Protein AF-A0A7X6UUA8-F1 (afdb_monomer)

pLDDT: mean 82.3, std 18.95, range [28.25, 98.44]

Secondary structure (DSSP, 8-state):
-HHHHHHH---------------PPPPPTT--HHHHHHHHHHTS-SSPEEEEEEEEE-SSTTSPEEEEEEEEEEETTSSS-EEEEEEE-TTS-EEEEEEEE--TTSPPEEEEEE-SSTTSPPEEEPPP-TTSBSTTSS-BHHHHTTGGGG----EEEEEEEETTEEEEEEEEEPPTTTGGG-S-SEEEEEEE-

Nearest PDB structures (foldseek):
  4z48-assembly2_B  TM=6.817E-01  e=1.751E-04  Desulfovibrio piger ATCC 29098
  3bk5-assembly1_A  TM=7.095E-01  e=1.884E-03  Vibrio parahaemolyticus RIMD 2210633

Mean predicted aligned error: 9.17 Å

Sequence (193 aa):
MMLNFLRKLLLVLVAGLSASNMLADPAPENTSAASILARVRANIPQDTLLLQGQLRHGERIGRLQPACLMEARLAWGQTPPTACYTLSDIFGTPLERLSITRPTEQAALFQYAKRAAPQQPLQAAPTPNLDQPLAQTGLTWNDLSLAFLWETNGSVIGYDNVRGRNCIIIELPVPAAARPTTAYAWRRIWIDE

Solvent-accessible surface area (backbone atoms only — not comparable to full-atom values): 11344 Å² total; per-residue (Å²): 118,76,69,59,56,63,65,52,60,56,83,56,81,70,88,79,86,87,88,77,93,68,93,50,72,78,74,66,97,79,69,46,32,39,58,53,36,49,52,56,56,71,64,50,59,59,60,71,43,79,47,75,53,69,46,57,24,61,95,43,96,91,57,60,42,86,48,28,31,36,39,34,44,37,29,60,50,40,91,57,25,32,36,39,38,39,37,17,40,86,86,67,52,67,42,36,35,45,35,40,40,42,46,97,90,52,76,70,45,77,48,29,27,38,40,88,47,95,93,48,68,67,38,83,44,82,72,70,72,46,66,46,63,44,73,81,22,95,48,22,54,43,60,78,64,48,46,75,62,75,56,62,80,37,41,64,78,41,56,46,73,62,93,90,36,59,18,44,30,33,40,33,65,50,56,78,89,50,44,92,69,41,100,56,66,63,48,50,42,47,44,55,118

Foldseek 3Di:
DVVVLVVQFPWDWDDDDDDDDDDFDDDDPPDAPQNLLVVNLVPDDQDWDWDWDFDWADDDPVPTDTQWIKIKTWNSNDAFTKMKMFTGHPVRHTAKMWIWTDHPPDDIDIWIWGDPDRPDHTDTDPDDLQQDDDSNHNDGVCRVVVVVSVDRPKGFPGWDQDPNFIWTKIKDADPPVCVVPHPDGITIGTGGD

Radius of gyration: 17.99 Å; Cα contacts (8 Å, |Δi|>4): 340; chains: 1; bounding box: 47×38×44 Å

Structure (mmCIF, N/CA/C/O backbone):
data_AF-A0A7X6UUA8-F1
#
_entry.id   AF-A0A7X6UUA8-F1
#
loop_
_atom_site.group_PDB
_atom_site.id
_atom_site.type_symbol
_atom_site.label_atom_id
_atom_site.label_alt_id
_atom_site.label_comp_id
_atom_site.label_asym_id
_atom_site.label_entity_id
_atom_site.label_seq_id
_atom_site.pdbx_PDB_ins_code
_atom_site.Cartn_x
_atom_site.Cartn_y
_atom_site.Cartn_z
_atom_site.occupancy
_atom_site.B_iso_or_equiv
_atom_site.auth_seq_id
_atom_site.auth_comp_id
_atom_site.auth_asym_id
_atom_site.auth_atom_id
_atom_site.pdbx_PDB_model_num
ATOM 1 N N . MET A 1 1 ? -9.653 -12.304 -14.850 1.00 40.16 1 MET A N 1
ATOM 2 C CA . MET A 1 1 ? -8.706 -11.186 -15.075 1.00 40.16 1 MET A CA 1
ATOM 3 C C . MET A 1 1 ? -7.955 -10.772 -13.798 1.00 40.16 1 MET A C 1
ATOM 5 O O . MET A 1 1 ? -6.740 -10.657 -13.861 1.00 40.16 1 MET A O 1
ATOM 9 N N . MET A 1 2 ? -8.614 -10.679 -12.628 1.00 31.88 2 MET A N 1
ATOM 10 C CA . MET A 1 2 ? -7.995 -10.389 -11.307 1.00 31.88 2 MET A CA 1
ATOM 11 C C . MET A 1 2 ? -6.787 -11.271 -10.926 1.00 31.88 2 MET A C 1
ATOM 13 O O . MET A 1 2 ? -5.826 -10.789 -10.332 1.00 31.88 2 MET A O 1
ATOM 17 N N . LEU A 1 3 ? -6.809 -12.557 -11.298 1.00 28.25 3 LEU A N 1
ATOM 18 C CA . LEU A 1 3 ? -5.766 -13.520 -10.923 1.00 28.25 3 LEU A CA 1
ATOM 19 C C . LEU A 1 3 ? -4.415 -13.271 -11.622 1.00 28.25 3 LEU A C 1
ATOM 21 O O . LEU A 1 3 ? -3.381 -13.675 -11.102 1.00 28.25 3 LEU A O 1
ATOM 25 N N . ASN A 1 4 ? -4.406 -12.595 -12.777 1.00 33.34 4 ASN A N 1
ATOM 26 C CA . ASN A 1 4 ? -3.176 -12.340 -13.536 1.00 33.34 4 ASN A CA 1
ATOM 27 C C . ASN A 1 4 ? -2.381 -11.154 -12.973 1.00 33.34 4 ASN A C 1
ATOM 29 O O . ASN A 1 4 ? -1.156 -11.184 -13.009 1.00 33.34 4 ASN A O 1
ATOM 33 N N . PHE A 1 5 ? -3.055 -10.153 -12.399 1.00 39.66 5 PHE A N 1
ATOM 34 C CA . PHE A 1 5 ? -2.395 -8.988 -11.804 1.00 39.66 5 PHE A CA 1
ATOM 35 C C . PHE A 1 5 ? -1.666 -9.354 -10.499 1.00 39.66 5 PHE A C 1
ATOM 37 O O . PHE A 1 5 ? -0.488 -9.043 -10.344 1.00 39.66 5 PHE A O 1
ATOM 44 N N . LEU A 1 6 ? -2.312 -10.126 -9.610 1.00 34.75 6 LEU A N 1
ATOM 45 C CA . LEU A 1 6 ? -1.656 -10.633 -8.394 1.00 34.75 6 LEU A CA 1
ATOM 46 C C . LEU A 1 6 ? -0.591 -11.703 -8.679 1.00 34.75 6 LEU A C 1
ATOM 48 O O . LEU A 1 6 ? 0.372 -11.804 -7.928 1.00 34.75 6 LEU A O 1
ATOM 52 N N . ARG A 1 7 ? -0.726 -12.494 -9.755 1.00 39.78 7 ARG A N 1
ATOM 53 C CA . ARG A 1 7 ? 0.322 -13.450 -10.153 1.00 39.78 7 ARG A CA 1
ATOM 54 C C . ARG A 1 7 ? 1.585 -12.748 -10.634 1.00 39.78 7 ARG A C 1
ATOM 56 O O . ARG A 1 7 ? 2.668 -13.249 -10.349 1.00 39.78 7 ARG A O 1
ATOM 63 N N . LYS A 1 8 ? 1.460 -11.609 -11.323 1.00 42.72 8 LYS A N 1
ATOM 64 C CA . LYS A 1 8 ? 2.606 -10.875 -11.873 1.00 42.72 8 LYS A CA 1
ATOM 65 C C . LYS A 1 8 ? 3.450 -10.169 -10.808 1.00 42.72 8 LYS A C 1
ATOM 67 O O . LYS A 1 8 ? 4.665 -10.103 -10.950 1.00 42.72 8 LYS A O 1
ATOM 72 N N . LEU A 1 9 ? 2.854 -9.754 -9.694 1.00 38.16 9 LEU A N 1
ATOM 73 C CA . LEU A 1 9 ? 3.563 -9.075 -8.612 1.00 38.16 9 LEU A CA 1
ATOM 74 C C . LEU A 1 9 ? 4.059 -10.071 -7.549 1.00 38.16 9 LEU A C 1
ATOM 76 O O . LEU A 1 9 ? 3.377 -10.333 -6.560 1.00 38.16 9 LEU A O 1
ATOM 80 N N . LEU A 1 10 ? 5.260 -10.627 -7.733 1.00 38.28 10 LEU A N 1
ATOM 81 C CA . LEU A 1 10 ? 5.957 -11.321 -6.648 1.00 38.28 10 LEU A CA 1
ATOM 82 C C . LEU A 1 10 ? 6.763 -10.295 -5.841 1.00 38.28 10 LEU A C 1
ATOM 84 O O . LEU A 1 10 ? 7.916 -10.012 -6.148 1.00 38.28 10 LEU A O 1
ATOM 88 N N . LEU A 1 11 ? 6.151 -9.732 -4.798 1.00 37.84 11 LEU A N 1
ATOM 89 C CA . LEU A 1 11 ? 6.845 -8.835 -3.876 1.00 37.84 11 LEU A CA 1
ATOM 90 C C . LEU A 1 11 ? 7.718 -9.665 -2.921 1.00 37.84 11 LEU A C 1
ATOM 92 O O . LEU A 1 11 ? 7.218 -10.241 -1.955 1.00 37.84 11 LEU A O 1
ATOM 96 N N . VAL A 1 12 ? 9.021 -9.740 -3.186 1.00 39.06 12 VAL A N 1
ATOM 97 C CA . VAL A 1 12 ? 10.002 -10.203 -2.196 1.00 39.06 12 VAL A CA 1
ATOM 98 C C . VAL A 1 12 ? 10.746 -8.976 -1.686 1.00 39.06 12 VAL A C 1
ATOM 100 O O . VAL A 1 12 ? 11.570 -8.408 -2.391 1.00 39.06 12 VAL A O 1
ATOM 103 N N . LEU A 1 13 ? 10.430 -8.545 -0.465 1.00 33.59 13 LEU A N 1
ATOM 104 C CA . LEU A 1 13 ? 11.152 -7.473 0.213 1.00 33.59 13 LEU A CA 1
ATOM 105 C C . LEU A 1 13 ? 12.317 -8.113 0.981 1.00 33.59 13 LEU A C 1
ATOM 107 O O . LEU A 1 13 ? 12.134 -8.610 2.091 1.00 33.59 13 LEU A O 1
ATOM 111 N N . VAL A 1 14 ? 13.503 -8.180 0.374 1.00 33.84 14 VAL A N 1
ATOM 112 C CA . VAL A 1 14 ? 14.709 -8.632 1.085 1.00 33.84 14 VAL A CA 1
ATOM 113 C C . VAL A 1 14 ? 15.431 -7.413 1.644 1.00 33.84 14 VAL A C 1
ATOM 115 O O . VAL A 1 14 ? 16.027 -6.638 0.898 1.00 33.84 14 VAL A O 1
ATOM 118 N N . ALA A 1 15 ? 15.397 -7.255 2.966 1.00 39.19 15 ALA A N 1
ATOM 119 C CA . ALA A 1 15 ? 16.336 -6.405 3.686 1.00 39.19 15 ALA A CA 1
ATOM 120 C C . ALA A 1 15 ? 17.583 -7.247 3.997 1.00 39.19 15 ALA A C 1
ATOM 122 O O . ALA A 1 15 ? 17.508 -8.186 4.788 1.00 39.19 15 ALA A O 1
ATOM 123 N N . GLY A 1 16 ? 18.717 -6.965 3.352 1.00 30.78 16 GLY A N 1
ATOM 124 C CA . GLY A 1 16 ? 19.937 -7.744 3.575 1.00 30.78 16 GLY A CA 1
ATOM 125 C C . GLY A 1 16 ? 21.208 -7.097 3.028 1.00 30.78 16 GLY A C 1
ATOM 126 O O . GLY A 1 16 ? 21.237 -6.637 1.887 1.00 30.78 16 GLY A O 1
ATOM 127 N N . LEU A 1 17 ? 22.250 -7.084 3.868 1.00 40.53 17 LEU A N 1
ATOM 128 C CA . LEU A 1 17 ? 23.637 -6.755 3.534 1.00 40.53 17 LEU A CA 1
ATOM 129 C C . LEU A 1 17 ? 24.329 -7.905 2.775 1.00 40.53 17 LEU A C 1
ATOM 131 O O . LEU A 1 17 ? 24.123 -9.076 3.083 1.00 40.53 17 LEU A O 1
ATOM 135 N N . SER A 1 18 ? 25.278 -7.491 1.932 1.00 38.59 18 SER A N 1
ATOM 136 C CA . SER A 1 18 ? 26.416 -8.228 1.360 1.00 38.59 18 SER A CA 1
ATOM 137 C C . SER A 1 18 ? 26.239 -9.014 0.059 1.00 38.59 18 SER A C 1
ATOM 139 O O . SER A 1 18 ? 25.221 -9.626 -0.242 1.00 38.59 18 SER A O 1
ATOM 141 N N . ALA A 1 19 ? 27.313 -8.889 -0.723 1.00 46.06 19 ALA A N 1
ATOM 142 C CA . ALA A 1 19 ? 27.441 -9.102 -2.150 1.00 46.06 19 ALA A CA 1
ATOM 143 C C . ALA A 1 19 ? 27.548 -10.573 -2.558 1.00 46.06 19 ALA A C 1
ATOM 145 O O . ALA A 1 19 ? 28.187 -11.388 -1.896 1.00 46.06 19 ALA A O 1
ATOM 146 N N . SER A 1 20 ? 27.011 -10.873 -3.735 1.00 39.38 20 SER A N 1
ATOM 147 C CA . SER A 1 20 ? 27.450 -11.986 -4.569 1.00 39.38 20 SER A CA 1
ATOM 148 C C . SER A 1 20 ? 27.308 -11.554 -6.024 1.00 39.38 20 SER A C 1
ATOM 150 O O . SER A 1 20 ? 26.206 -11.302 -6.501 1.00 39.38 20 SER A O 1
ATOM 152 N N . ASN A 1 21 ? 28.452 -11.410 -6.695 1.00 45.75 21 ASN A N 1
ATOM 153 C CA . ASN A 1 21 ? 28.540 -11.184 -8.131 1.00 45.75 21 ASN A CA 1
ATOM 154 C C . ASN A 1 21 ? 28.139 -12.479 -8.848 1.00 45.75 21 ASN A C 1
ATOM 156 O O . ASN A 1 21 ? 28.952 -13.394 -8.965 1.00 45.75 21 ASN A O 1
ATOM 160 N N . MET A 1 22 ? 26.909 -12.544 -9.351 1.00 41.19 22 MET A N 1
ATOM 161 C CA . MET A 1 22 ? 26.622 -13.305 -10.563 1.00 41.19 22 MET A CA 1
ATOM 162 C C . MET A 1 22 ? 26.472 -12.303 -11.700 1.00 41.19 22 MET A C 1
ATOM 164 O O . MET A 1 22 ? 25.808 -11.282 -11.547 1.00 41.19 22 MET A O 1
ATOM 168 N N . LEU A 1 23 ? 27.168 -12.578 -12.801 1.00 43.53 23 LEU A N 1
ATOM 169 C CA . LEU A 1 23 ? 27.151 -11.794 -14.030 1.00 43.53 23 LEU A CA 1
ATOM 170 C C . LEU A 1 23 ? 25.705 -11.683 -14.531 1.00 43.53 23 LEU A C 1
ATOM 172 O O . LEU A 1 23 ? 25.175 -12.624 -15.116 1.00 43.53 23 LEU A O 1
ATOM 176 N N . ALA A 1 24 ? 25.071 -10.550 -14.239 1.00 48.56 24 ALA A N 1
ATOM 177 C CA . ALA A 1 24 ? 23.804 -10.161 -14.829 1.00 48.56 24 ALA A CA 1
ATOM 178 C C . ALA A 1 24 ? 24.075 -9.634 -16.242 1.00 48.56 24 ALA A C 1
ATOM 180 O O . ALA A 1 24 ? 25.002 -8.843 -16.435 1.00 48.56 24 ALA A O 1
ATOM 181 N N . ASP A 1 25 ? 23.264 -10.060 -17.210 1.00 46.28 25 ASP A N 1
ATOM 182 C CA . ASP A 1 25 ? 23.217 -9.408 -18.517 1.00 46.28 25 ASP A CA 1
ATOM 183 C C . ASP A 1 25 ? 22.902 -7.913 -18.315 1.00 46.28 25 ASP A C 1
ATOM 185 O O . ASP A 1 25 ? 22.045 -7.570 -17.487 1.00 46.28 25 ASP A O 1
ATOM 189 N N . PRO A 1 26 ? 23.601 -6.999 -19.012 1.00 47.56 26 PRO A N 1
ATOM 190 C CA . PRO A 1 26 ? 23.338 -5.577 -18.882 1.00 47.56 26 PRO A CA 1
ATOM 191 C C . PRO A 1 26 ? 21.916 -5.270 -19.354 1.00 47.56 26 PRO A C 1
ATOM 193 O O . PRO A 1 26 ? 21.479 -5.722 -20.413 1.00 47.56 26 PRO A O 1
ATOM 196 N N . ALA A 1 27 ? 21.195 -4.475 -18.562 1.00 51.66 27 ALA A N 1
ATOM 197 C CA . ALA A 1 27 ? 19.875 -3.994 -18.944 1.00 51.66 27 ALA A CA 1
ATOM 198 C C . ALA A 1 27 ? 19.956 -3.257 -20.289 1.00 51.66 27 ALA A C 1
ATOM 200 O O . ALA A 1 27 ? 20.909 -2.500 -20.491 1.00 51.66 27 ALA A O 1
ATOM 201 N N . PRO A 1 28 ? 18.984 -3.435 -21.206 1.00 55.19 28 PRO A N 1
ATOM 202 C CA . PRO A 1 28 ? 18.990 -2.719 -22.470 1.00 55.19 28 PRO A CA 1
ATOM 203 C C . PRO A 1 28 ? 19.038 -1.215 -22.183 1.00 55.19 28 PRO A C 1
ATOM 205 O O . PRO A 1 28 ? 18.265 -0.721 -21.355 1.00 55.19 28 PRO A O 1
ATOM 208 N N . GLU A 1 29 ? 19.945 -0.518 -22.875 1.00 51.56 29 GLU A N 1
ATOM 209 C CA . GLU A 1 29 ? 20.500 0.820 -22.576 1.00 51.56 29 GLU A CA 1
ATOM 210 C C . GLU A 1 29 ? 19.486 1.975 -22.396 1.00 51.56 29 GLU A C 1
ATOM 212 O O . GLU A 1 29 ? 19.882 3.102 -22.124 1.00 51.56 29 GLU A O 1
ATOM 217 N N . ASN A 1 30 ? 18.175 1.727 -22.484 1.00 56.12 30 ASN A N 1
ATOM 218 C CA . ASN A 1 30 ? 17.112 2.728 -22.338 1.00 56.12 30 ASN A CA 1
ATOM 219 C C . ASN A 1 30 ? 16.012 2.378 -21.318 1.00 56.12 30 ASN A C 1
ATOM 221 O O . ASN A 1 30 ? 14.999 3.077 -21.242 1.00 56.12 30 ASN A O 1
ATOM 225 N N . THR A 1 31 ? 16.165 1.322 -20.514 1.00 71.88 31 THR A N 1
ATOM 226 C CA . THR A 1 31 ? 15.128 0.960 -19.533 1.00 71.88 31 THR A CA 1
ATOM 227 C C . THR A 1 31 ? 15.371 1.652 -18.192 1.00 71.88 31 THR A C 1
ATOM 229 O O . THR A 1 31 ? 16.134 1.176 -17.357 1.00 71.88 31 THR A O 1
ATOM 232 N N . SER A 1 32 ? 14.697 2.780 -17.951 1.00 88.56 32 SER A N 1
ATOM 233 C CA . SER A 1 32 ? 14.719 3.444 -16.639 1.00 88.56 32 SER A CA 1
ATOM 234 C C . SER A 1 32 ? 13.761 2.768 -15.651 1.00 88.56 32 SER A C 1
ATOM 236 O O . SER A 1 32 ? 12.702 2.270 -16.047 1.00 88.56 32 SER A O 1
ATOM 238 N N . ALA A 1 33 ? 14.062 2.815 -14.349 1.00 90.31 33 ALA A N 1
ATOM 239 C CA . ALA A 1 33 ? 13.146 2.321 -13.315 1.00 90.31 33 ALA A CA 1
ATOM 240 C C . ALA A 1 33 ? 11.765 2.995 -13.399 1.00 90.31 33 ALA A C 1
ATOM 242 O O . ALA A 1 33 ? 10.737 2.333 -13.269 1.00 90.31 33 ALA A O 1
ATOM 243 N N . ALA A 1 34 ? 11.736 4.297 -13.702 1.00 89.50 34 ALA A N 1
ATOM 244 C CA . ALA A 1 34 ? 10.504 5.048 -13.916 1.00 89.50 34 ALA A CA 1
ATOM 245 C C . ALA A 1 34 ? 9.660 4.472 -15.068 1.00 89.50 34 ALA A C 1
ATOM 247 O O . ALA A 1 34 ? 8.442 4.360 -14.929 1.00 89.50 34 ALA A O 1
ATOM 248 N N . SER A 1 35 ? 10.289 4.061 -16.178 1.00 90.12 35 SER A N 1
ATOM 249 C CA . SER A 1 35 ? 9.589 3.440 -17.312 1.00 90.12 35 SER A CA 1
ATOM 250 C C . SER A 1 35 ? 9.011 2.064 -16.961 1.00 90.12 35 SER A C 1
ATOM 252 O O . SER A 1 35 ? 7.867 1.769 -17.311 1.00 90.12 35 SER A O 1
ATOM 254 N N . ILE A 1 36 ? 9.747 1.249 -16.195 1.00 91.38 36 ILE A N 1
ATOM 255 C CA . ILE A 1 36 ? 9.271 -0.063 -15.738 1.00 91.38 36 ILE A CA 1
ATOM 256 C C . ILE A 1 36 ? 8.092 0.110 -14.779 1.00 91.38 36 ILE A C 1
ATOM 258 O O . ILE A 1 36 ? 7.053 -0.517 -14.969 1.00 91.38 36 ILE A O 1
ATOM 262 N N . LEU A 1 37 ? 8.210 0.989 -13.781 1.00 90.88 37 LEU A N 1
ATOM 263 C CA . LEU A 1 37 ? 7.124 1.262 -12.837 1.00 90.88 37 LEU A CA 1
ATOM 264 C C . LEU A 1 37 ? 5.900 1.858 -13.544 1.00 90.88 37 LEU A C 1
ATOM 266 O O . LEU A 1 37 ? 4.773 1.482 -13.228 1.00 90.88 37 LEU A O 1
ATOM 270 N N . ALA A 1 38 ? 6.090 2.715 -14.553 1.00 89.00 38 ALA A N 1
ATOM 271 C CA . ALA A 1 38 ? 4.996 3.197 -15.394 1.00 89.00 38 ALA A CA 1
ATOM 272 C C . ALA A 1 38 ? 4.299 2.051 -16.144 1.00 89.00 38 ALA A C 1
ATOM 274 O O . ALA A 1 38 ? 3.070 2.009 -16.170 1.00 89.00 38 ALA A O 1
ATOM 275 N N . ARG A 1 39 ? 5.053 1.082 -16.678 1.00 89.81 39 ARG A N 1
ATOM 276 C CA .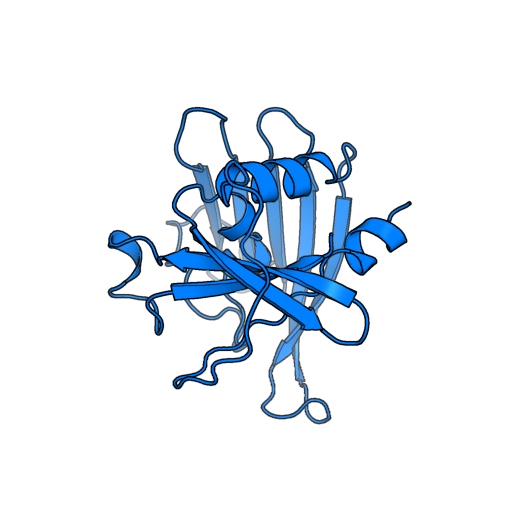 ARG A 1 39 ? 4.494 -0.124 -17.306 1.00 89.81 39 ARG A CA 1
ATOM 277 C C . ARG A 1 39 ? 3.738 -0.995 -16.303 1.00 89.81 39 ARG A C 1
ATOM 279 O O . ARG A 1 39 ? 2.659 -1.486 -16.625 1.00 89.81 39 ARG A O 1
ATOM 286 N N . VAL A 1 40 ? 4.250 -1.165 -15.083 1.00 90.06 40 VAL A N 1
ATOM 287 C CA . VAL A 1 40 ? 3.528 -1.873 -14.011 1.00 90.06 40 VAL A CA 1
ATOM 288 C C . VAL A 1 40 ? 2.211 -1.163 -13.701 1.00 90.06 40 VAL A C 1
ATOM 290 O O . VAL A 1 40 ? 1.168 -1.813 -13.659 1.00 90.06 40 VAL A O 1
ATOM 293 N N . ARG A 1 41 ? 2.231 0.171 -13.573 1.00 89.69 41 ARG A N 1
ATOM 294 C CA . ARG A 1 41 ? 1.022 0.978 -13.355 1.00 89.69 41 ARG A CA 1
ATOM 295 C C . ARG A 1 41 ? 0.022 0.862 -14.508 1.00 89.69 41 ARG A C 1
ATOM 297 O O . ARG A 1 41 ? -1.166 0.735 -14.252 1.00 89.69 41 ARG A O 1
ATOM 304 N N . ALA A 1 42 ? 0.481 0.829 -15.757 1.00 88.44 42 ALA A N 1
ATOM 305 C CA . ALA A 1 42 ? -0.387 0.654 -16.926 1.00 88.44 42 ALA A CA 1
ATOM 306 C C . ALA A 1 42 ? -1.108 -0.708 -16.955 1.00 88.44 42 ALA A C 1
ATOM 308 O O . ALA A 1 42 ? -2.150 -0.840 -17.589 1.00 88.44 42 ALA A O 1
ATOM 309 N N . ASN A 1 43 ? -0.579 -1.714 -16.252 1.00 88.81 43 ASN A N 1
ATOM 310 C CA . ASN A 1 43 ? -1.208 -3.029 -16.116 1.00 88.81 43 ASN A CA 1
ATOM 311 C C . ASN A 1 43 ? -2.183 -3.125 -14.929 1.00 88.81 43 ASN A C 1
ATOM 313 O O . ASN A 1 43 ? -2.783 -4.181 -14.714 1.00 88.81 43 ASN A O 1
ATOM 317 N N . ILE A 1 44 ? -2.341 -2.054 -14.147 1.00 86.44 44 ILE A N 1
ATOM 318 C CA . ILE A 1 44 ? -3.317 -2.001 -13.061 1.00 86.44 44 ILE A CA 1
ATOM 319 C C . ILE A 1 44 ? -4.741 -1.993 -13.647 1.00 86.44 44 ILE A C 1
ATOM 321 O O . ILE A 1 44 ? -4.994 -1.297 -14.636 1.00 86.44 44 ILE A O 1
ATOM 325 N N . PRO A 1 45 ? -5.692 -2.738 -13.046 1.00 88.81 45 PRO A N 1
ATOM 326 C CA . PRO A 1 45 ? -7.095 -2.685 -13.444 1.00 88.81 45 PRO A CA 1
ATOM 327 C C . PRO A 1 45 ? -7.663 -1.260 -13.466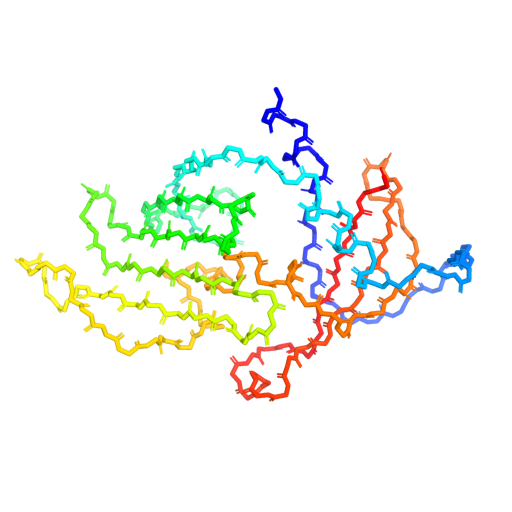 1.00 88.81 45 PRO A C 1
ATOM 329 O O . PRO A 1 45 ? -7.430 -0.471 -12.551 1.00 88.81 45 PRO A O 1
ATOM 332 N N . GLN A 1 46 ? -8.427 -0.955 -14.518 1.00 89.81 46 GLN A N 1
ATOM 333 C CA . GLN A 1 46 ? -9.066 0.354 -14.679 1.00 89.81 46 GLN A CA 1
ATOM 334 C C . GLN A 1 46 ? -10.294 0.513 -13.774 1.00 89.81 46 GLN A C 1
ATOM 336 O O . GLN A 1 46 ? -10.567 1.599 -13.258 1.00 89.81 46 GLN A O 1
ATOM 341 N N . ASP A 1 47 ? -10.996 -0.595 -13.531 1.00 93.06 47 ASP A N 1
ATOM 342 C CA . ASP A 1 47 ? -12.113 -0.651 -12.599 1.00 93.06 47 ASP A CA 1
ATOM 343 C C . ASP A 1 47 ? -11.643 -0.515 -11.149 1.00 93.06 47 ASP A C 1
ATOM 345 O O . ASP A 1 47 ? -10.530 -0.901 -10.781 1.00 93.06 47 ASP A O 1
ATOM 349 N N . THR A 1 48 ? -12.530 -0.005 -10.294 1.00 94.25 48 THR A N 1
ATOM 350 C CA . THR A 1 48 ? -12.254 0.058 -8.857 1.00 94.25 48 THR A CA 1
ATOM 351 C C . THR A 1 48 ? -12.184 -1.348 -8.270 1.00 94.25 48 THR A C 1
ATOM 353 O O . THR A 1 48 ? -13.134 -2.123 -8.362 1.00 94.25 48 THR A O 1
ATOM 356 N N . LEU A 1 49 ? -11.071 -1.660 -7.610 1.00 93.69 49 LEU A N 1
ATOM 357 C CA . LEU A 1 49 ? -10.879 -2.915 -6.895 1.00 93.69 49 LEU A CA 1
ATOM 358 C C . LEU A 1 49 ? -11.295 -2.752 -5.436 1.00 93.69 49 LEU A C 1
ATOM 360 O O . LEU A 1 49 ? -10.855 -1.823 -4.759 1.00 93.69 49 LEU A O 1
ATOM 364 N N . LEU A 1 50 ? -12.095 -3.690 -4.936 1.00 95.94 50 LEU A N 1
ATOM 365 C CA . LEU A 1 50 ? -12.348 -3.852 -3.509 1.00 95.94 50 LEU A CA 1
ATOM 366 C C . LEU A 1 50 ? -11.520 -5.033 -3.002 1.00 95.94 50 LEU A C 1
ATOM 368 O O . LEU A 1 50 ? -11.733 -6.171 -3.415 1.00 95.94 50 LEU A O 1
ATOM 372 N N . LEU A 1 51 ? -10.578 -4.760 -2.105 1.00 94.50 51 LEU A N 1
ATOM 373 C CA . LEU A 1 51 ? -9.819 -5.777 -1.389 1.00 94.50 51 LEU A CA 1
ATOM 374 C C . LEU A 1 51 ? -10.310 -5.829 0.051 1.00 94.50 51 LEU A C 1
ATOM 376 O O . LEU A 1 51 ? -10.381 -4.804 0.724 1.00 94.50 51 LEU A O 1
ATOM 380 N N . GLN A 1 52 ? -10.613 -7.027 0.531 1.00 96.06 52 GLN A N 1
ATOM 381 C CA . GLN A 1 52 ? -10.964 -7.275 1.923 1.00 96.06 52 GLN A CA 1
ATOM 382 C C . GLN A 1 52 ? -10.074 -8.389 2.456 1.00 96.06 52 GLN A C 1
ATOM 384 O O . GLN A 1 52 ? -9.790 -9.365 1.761 1.00 96.06 52 GLN A O 1
ATOM 389 N N . GLY A 1 53 ? -9.603 -8.230 3.685 1.00 93.88 53 GLY A N 1
ATOM 390 C CA . GLY A 1 53 ? -8.706 -9.194 4.293 1.00 93.88 53 GLY A CA 1
ATOM 391 C C . GLY A 1 53 ? -8.459 -8.918 5.763 1.00 93.88 53 GLY A C 1
ATOM 392 O O . GLY A 1 53 ? -9.083 -8.062 6.386 1.00 93.88 53 GLY A O 1
ATOM 393 N N . GLN A 1 54 ? -7.520 -9.670 6.317 1.00 93.50 54 GLN A N 1
ATOM 394 C CA . GLN A 1 54 ? -7.109 -9.560 7.705 1.00 93.50 54 GLN A CA 1
ATOM 395 C C . GLN A 1 54 ? -5.602 -9.358 7.749 1.00 93.50 54 GLN A C 1
ATOM 397 O O . GLN A 1 54 ? -4.853 -10.166 7.195 1.00 93.50 54 GLN A O 1
ATOM 402 N N . LEU A 1 55 ? -5.164 -8.302 8.430 1.00 92.00 55 LEU A N 1
ATOM 403 C CA . LEU A 1 55 ? -3.761 -8.154 8.775 1.00 92.00 55 LEU A CA 1
ATOM 404 C C . LEU A 1 55 ? -3.463 -9.069 9.959 1.00 92.00 55 LEU A C 1
ATOM 406 O O . LEU A 1 55 ? -4.251 -9.182 10.904 1.00 92.00 55 LEU A O 1
ATOM 410 N N . ARG A 1 56 ? -2.329 -9.757 9.889 1.00 90.81 56 ARG A N 1
ATOM 411 C CA . ARG A 1 56 ? -1.882 -10.694 10.916 1.00 90.81 56 ARG A CA 1
ATOM 412 C C . ARG A 1 56 ? -0.473 -10.334 11.359 1.00 90.81 56 ARG A C 1
ATOM 414 O O . ARG A 1 56 ? 0.331 -9.890 10.544 1.00 90.81 56 ARG A O 1
ATOM 421 N N . HIS A 1 57 ? -0.183 -10.557 12.631 1.00 86.31 57 HIS A N 1
ATOM 422 C CA . HIS A 1 57 ? 1.134 -10.351 13.223 1.00 86.31 57 HIS A CA 1
ATOM 423 C C . HIS A 1 57 ? 1.620 -11.636 13.891 1.00 86.31 57 HIS A C 1
ATOM 425 O O . HIS A 1 57 ? 0.826 -12.477 14.301 1.00 86.31 57 HIS A O 1
ATOM 431 N N . GLY A 1 58 ? 2.932 -11.819 13.959 1.00 81.00 58 GLY A N 1
ATOM 432 C CA . GLY A 1 58 ? 3.553 -12.987 14.572 1.00 81.00 58 GLY A CA 1
ATOM 433 C C . GLY A 1 58 ? 4.928 -13.258 13.978 1.00 81.00 58 GLY A C 1
ATOM 434 O O . GLY A 1 58 ? 5.213 -12.895 12.841 1.00 81.00 58 GLY A O 1
ATOM 435 N N . GLU A 1 59 ? 5.785 -13.909 14.755 1.00 70.38 59 GLU A N 1
ATOM 436 C CA . GLU A 1 59 ? 7.203 -14.093 14.413 1.00 70.38 59 GLU A CA 1
ATOM 437 C C . GLU A 1 59 ? 7.449 -15.248 13.431 1.00 70.38 59 GLU A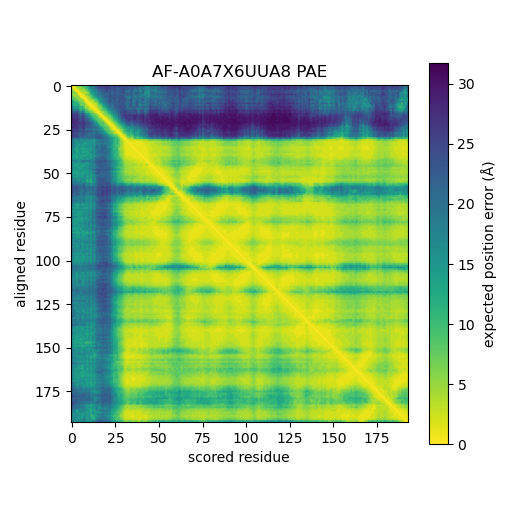 C 1
ATOM 439 O O . GLU A 1 59 ? 8.507 -15.343 12.813 1.00 70.38 59 GLU A O 1
ATOM 444 N N . ARG A 1 60 ? 6.480 -16.160 13.278 1.00 72.62 60 ARG A N 1
ATOM 445 C CA . ARG A 1 60 ? 6.609 -17.348 12.428 1.00 72.62 60 ARG A CA 1
ATOM 446 C C . ARG A 1 60 ? 5.296 -17.630 11.712 1.00 72.62 60 ARG A C 1
ATOM 448 O O . ARG A 1 60 ? 4.233 -17.544 12.318 1.00 72.62 60 ARG A O 1
ATOM 455 N N . ILE A 1 61 ? 5.381 -18.054 10.450 1.00 67.69 61 ILE A N 1
ATOM 456 C CA . ILE A 1 61 ? 4.245 -18.306 9.537 1.00 67.69 61 ILE A CA 1
ATOM 457 C C . ILE A 1 61 ? 3.169 -19.251 10.134 1.00 67.69 61 ILE A C 1
ATOM 459 O O . ILE A 1 61 ? 2.009 -19.176 9.746 1.00 67.69 61 ILE A O 1
ATOM 463 N N . GLY A 1 62 ? 3.507 -20.081 11.133 1.00 66.88 62 GLY A N 1
ATOM 464 C CA . GLY A 1 62 ? 2.565 -20.959 11.853 1.00 66.88 62 GLY A CA 1
ATOM 465 C C . GLY A 1 62 ? 1.997 -20.424 13.180 1.00 66.88 62 GLY A C 1
ATOM 466 O O . GLY A 1 62 ? 1.250 -21.136 13.841 1.00 66.88 62 GLY A O 1
ATOM 467 N N . ARG A 1 63 ? 2.361 -19.208 13.608 1.00 76.12 63 ARG A N 1
ATOM 468 C CA . ARG A 1 63 ? 1.900 -18.561 14.855 1.00 76.12 63 ARG A CA 1
ATOM 469 C C . ARG A 1 63 ? 1.419 -17.131 14.598 1.00 76.12 63 ARG A C 1
ATOM 471 O O . ARG A 1 63 ? 1.691 -16.223 15.376 1.00 76.12 63 ARG A O 1
ATOM 478 N N . LEU A 1 64 ? 0.747 -16.929 13.470 1.00 83.12 64 LEU A N 1
ATOM 479 C CA . LEU A 1 64 ? 0.182 -15.636 13.111 1.00 83.12 64 LEU A CA 1
ATOM 480 C C . LEU A 1 64 ? -1.132 -15.413 13.865 1.00 83.12 64 LEU A C 1
ATOM 482 O O . LEU A 1 64 ? -2.071 -16.197 13.732 1.00 83.12 64 LEU A O 1
ATOM 486 N N . GLN A 1 65 ? -1.195 -14.331 14.630 1.00 84.38 65 GLN A N 1
ATOM 487 C CA . GLN A 1 65 ? -2.386 -13.855 15.316 1.00 84.38 65 GLN A CA 1
ATOM 488 C C . GLN A 1 65 ? -3.085 -12.775 14.480 1.00 84.38 65 GLN A C 1
ATOM 490 O O . GLN A 1 65 ? -2.427 -12.030 13.745 1.00 84.38 65 GLN A O 1
ATOM 495 N N . PRO A 1 66 ? -4.422 -12.698 14.532 1.00 84.88 66 PRO A N 1
ATOM 496 C CA . PRO A 1 66 ? -5.166 -11.645 13.861 1.00 84.88 66 PRO A CA 1
ATOM 497 C C . PRO A 1 66 ? -4.907 -10.296 14.537 1.00 84.88 66 PRO A C 1
ATOM 499 O O . PRO A 1 66 ? -5.167 -10.148 15.725 1.00 84.88 66 PRO A O 1
ATOM 502 N N . ALA A 1 67 ? -4.430 -9.316 13.770 1.00 89.94 67 ALA A N 1
ATOM 503 C CA . ALA A 1 67 ? -4.206 -7.960 14.259 1.00 89.94 67 ALA A CA 1
ATOM 504 C C . ALA A 1 67 ? -5.447 -7.082 14.055 1.00 89.94 67 ALA A C 1
ATOM 506 O O . ALA A 1 67 ? -5.975 -6.494 14.995 1.00 89.94 67 ALA A O 1
ATOM 507 N N . CYS A 1 68 ? -5.925 -6.992 12.812 1.00 94.00 68 CYS A N 1
ATOM 508 C CA . CYS A 1 68 ? -7.071 -6.166 12.443 1.00 94.00 68 CYS A CA 1
ATOM 509 C C . CYS A 1 68 ? -7.679 -6.623 11.108 1.00 94.00 68 CYS A C 1
ATOM 511 O O . CYS A 1 68 ? -7.060 -7.367 10.341 1.00 94.00 68 CYS A O 1
ATOM 513 N N . LEU A 1 69 ? -8.903 -6.187 10.826 1.00 96.25 69 LEU A N 1
ATOM 514 C CA . LEU A 1 69 ? -9.526 -6.327 9.512 1.00 96.25 69 LEU A CA 1
ATOM 515 C C . LEU A 1 69 ? -9.126 -5.141 8.629 1.00 96.25 69 LEU A C 1
ATOM 517 O O . LEU A 1 69 ? -8.997 -4.016 9.109 1.00 96.25 69 LEU A O 1
ATOM 521 N N . MET A 1 70 ? -8.948 -5.387 7.335 1.00 96.69 70 MET A N 1
ATOM 522 C CA . MET A 1 70 ? -8.601 -4.370 6.349 1.00 96.69 70 MET A CA 1
ATOM 523 C C . MET A 1 70 ? -9.579 -4.420 5.182 1.00 96.69 70 MET A C 1
ATOM 525 O O . MET A 1 70 ? -9.812 -5.474 4.590 1.00 96.69 70 MET A O 1
ATOM 529 N N . GLU A 1 71 ? -10.070 -3.249 4.804 1.00 98.00 71 GLU A N 1
ATOM 530 C CA . GLU A 1 71 ? -10.739 -3.010 3.534 1.00 98.00 71 GLU A CA 1
ATOM 531 C C . GLU A 1 71 ? -9.958 -1.959 2.740 1.00 98.00 71 GLU A C 1
ATOM 533 O O . GLU A 1 71 ? -9.570 -0.931 3.292 1.00 98.00 71 GLU A O 1
ATOM 538 N N . ALA A 1 72 ? -9.742 -2.192 1.448 1.00 97.38 72 ALA A N 1
ATOM 539 C CA . ALA A 1 72 ? -9.141 -1.229 0.538 1.00 97.38 72 ALA A CA 1
ATOM 540 C C . ALA A 1 72 ? -9.999 -1.074 -0.721 1.00 97.38 72 ALA A C 1
ATOM 542 O O . ALA A 1 72 ? -10.272 -2.048 -1.419 1.00 97.38 72 ALA A O 1
ATOM 543 N N . ARG A 1 73 ? -10.403 0.159 -1.026 1.00 97.44 73 ARG A N 1
ATOM 544 C CA . ARG A 1 73 ? -11.007 0.545 -2.306 1.00 97.44 73 ARG A CA 1
ATOM 545 C C . ARG A 1 73 ? -9.942 1.229 -3.148 1.00 97.44 73 ARG A C 1
ATOM 547 O O . ARG A 1 73 ? -9.484 2.309 -2.784 1.00 97.44 73 ARG A O 1
ATOM 554 N N . LEU A 1 74 ? -9.530 0.592 -4.236 1.00 95.56 74 LEU A N 1
ATOM 555 C CA . LEU A 1 74 ? -8.431 1.029 -5.091 1.00 95.56 74 LEU A CA 1
ATOM 556 C C . LEU A 1 74 ? -8.993 1.440 -6.447 1.00 95.56 74 LEU A C 1
ATOM 558 O O . LEU A 1 74 ? -9.372 0.590 -7.246 1.00 95.56 74 LEU A O 1
ATOM 562 N N . ALA A 1 75 ? -9.037 2.737 -6.711 1.00 94.88 75 ALA A N 1
ATOM 563 C CA . ALA A 1 75 ? -9.463 3.292 -7.987 1.00 94.88 75 ALA A CA 1
ATOM 564 C C . ALA A 1 75 ? -8.236 3.869 -8.708 1.00 94.88 75 ALA A C 1
ATOM 566 O O . ALA A 1 75 ? -8.125 5.067 -8.967 1.00 94.88 75 ALA A O 1
ATOM 567 N N . TRP A 1 76 ? -7.259 2.997 -8.961 1.00 90.81 76 TRP A N 1
ATOM 568 C CA . TRP A 1 76 ? -5.952 3.374 -9.502 1.00 90.81 76 TRP A CA 1
ATOM 569 C C . TRP A 1 76 ? -5.959 3.690 -11.002 1.00 90.81 76 TRP A C 1
ATOM 571 O O . TRP A 1 76 ? -5.071 4.406 -11.449 1.00 90.81 76 TRP A O 1
ATOM 581 N N . GLY A 1 77 ? -6.948 3.204 -11.759 1.00 88.12 77 GLY A N 1
ATOM 582 C CA . GLY A 1 77 ? -7.162 3.602 -13.157 1.00 88.12 77 GLY A CA 1
ATOM 583 C C . GLY A 1 77 ? -7.929 4.914 -13.342 1.00 88.12 77 GLY A C 1
ATOM 584 O O . GLY A 1 77 ? -8.076 5.389 -14.463 1.00 88.12 77 GLY A O 1
ATOM 585 N N . GLN A 1 78 ? -8.429 5.520 -12.260 1.00 89.50 78 GLN A N 1
ATOM 586 C CA . GLN A 1 78 ? -9.080 6.829 -12.333 1.00 89.50 78 GLN A CA 1
ATOM 587 C C . GLN A 1 78 ? -8.046 7.942 -12.520 1.00 89.50 78 GLN A C 1
ATOM 589 O O . GLN A 1 78 ? -6.869 7.772 -12.210 1.00 89.50 78 GLN A O 1
ATOM 594 N N . THR A 1 79 ? -8.492 9.104 -12.998 1.00 89.19 79 THR A N 1
ATOM 595 C CA . THR A 1 79 ? -7.655 10.305 -13.126 1.00 89.19 79 THR A CA 1
ATOM 596 C C . THR A 1 79 ? -8.242 11.427 -12.257 1.00 89.19 79 THR A C 1
ATOM 598 O O . THR A 1 79 ? -9.276 11.980 -12.628 1.00 89.19 79 THR A O 1
ATOM 601 N N . PRO A 1 80 ? -7.627 11.784 -11.111 1.00 92.56 80 PRO A N 1
ATOM 602 C CA . PRO A 1 80 ? -6.407 11.205 -10.542 1.00 92.56 80 PRO A CA 1
ATOM 603 C C . PRO A 1 80 ? -6.632 9.818 -9.899 1.00 92.56 80 PRO A C 1
ATOM 605 O O . PRO A 1 80 ? -7.726 9.547 -9.397 1.00 92.56 80 PRO A O 1
ATOM 608 N N . PRO A 1 81 ? -5.596 8.959 -9.837 1.00 93.75 81 PRO A N 1
ATOM 609 C CA . PRO A 1 81 ? -5.642 7.705 -9.095 1.00 93.75 81 PRO A CA 1
ATOM 610 C C . PRO A 1 81 ? -5.962 7.930 -7.618 1.00 93.75 81 PRO A C 1
ATOM 612 O O . PRO A 1 81 ? -5.345 8.773 -6.956 1.00 93.75 81 PRO A O 1
ATOM 615 N N . THR A 1 82 ? -6.884 7.131 -7.080 1.00 96.38 82 THR A N 1
ATOM 616 C CA . THR A 1 82 ? -7.252 7.193 -5.659 1.00 96.38 82 THR A CA 1
ATOM 617 C C . THR A 1 82 ? -7.221 5.828 -4.986 1.00 96.38 82 THR A C 1
ATOM 619 O O . THR A 1 82 ? -7.369 4.782 -5.621 1.00 96.38 82 THR A O 1
ATOM 622 N N . ALA A 1 83 ? -6.995 5.831 -3.676 1.00 96.88 83 ALA A N 1
ATOM 623 C CA . ALA A 1 83 ? -7.106 4.650 -2.833 1.00 96.88 83 ALA A CA 1
ATOM 624 C C . ALA A 1 83 ? -7.641 5.028 -1.452 1.00 96.88 83 ALA A C 1
ATOM 626 O O . ALA A 1 83 ? -7.236 6.042 -0.892 1.00 96.88 83 ALA A O 1
ATOM 627 N N . CYS A 1 84 ? -8.523 4.206 -0.894 1.00 98.06 84 CYS A N 1
ATOM 628 C CA . CYS A 1 84 ? -9.056 4.375 0.452 1.00 98.06 84 CYS A CA 1
ATOM 629 C C . CYS A 1 84 ? -8.912 3.069 1.224 1.00 98.06 84 CYS A C 1
ATOM 631 O O . CYS A 1 84 ? -9.490 2.053 0.843 1.00 98.06 84 CYS A O 1
ATOM 633 N N . TYR A 1 85 ? -8.156 3.114 2.313 1.00 97.75 85 TYR A N 1
ATOM 634 C CA . TYR A 1 85 ? -7.900 1.993 3.203 1.00 97.75 85 TYR A CA 1
ATOM 635 C C . TYR A 1 85 ? -8.618 2.238 4.519 1.00 97.75 85 TYR A C 1
ATOM 637 O O . TYR A 1 85 ? -8.494 3.318 5.089 1.00 97.75 85 TYR A O 1
ATOM 645 N N . THR A 1 86 ? -9.350 1.250 5.018 1.00 98.00 86 THR A N 1
ATOM 646 C CA . THR A 1 86 ? -9.967 1.273 6.344 1.00 98.00 86 THR A CA 1
ATOM 647 C C . THR A 1 86 ? -9.472 0.072 7.136 1.00 98.00 86 THR A C 1
ATOM 649 O O . THR A 1 86 ? -9.651 -1.070 6.712 1.00 98.00 86 THR A O 1
ATOM 652 N N . LEU A 1 87 ? -8.860 0.336 8.288 1.00 97.00 87 LEU A N 1
ATOM 653 C CA . LEU A 1 87 ? -8.512 -0.678 9.277 1.00 97.00 87 LEU A CA 1
ATOM 654 C C . LEU A 1 87 ? -9.600 -0.715 10.339 1.00 97.00 87 LEU A C 1
ATOM 656 O O . LEU A 1 87 ? -10.011 0.329 10.846 1.00 97.00 87 LEU A O 1
ATOM 660 N N . SER A 1 88 ? -10.051 -1.913 10.681 1.00 96.50 88 SER A N 1
ATOM 661 C CA . SER A 1 88 ? -11.087 -2.148 11.682 1.00 96.50 88 SER A CA 1
ATOM 662 C C . SER A 1 88 ? -10.606 -3.159 12.709 1.00 96.50 88 SER A C 1
ATOM 664 O O . SER A 1 88 ? -9.752 -3.989 12.405 1.00 96.50 88 SER A O 1
ATOM 666 N N . ASP A 1 89 ? -11.148 -3.119 13.920 1.00 93.38 89 ASP A N 1
ATOM 667 C CA . ASP A 1 89 ? -10.904 -4.194 14.878 1.00 93.38 89 ASP A CA 1
ATOM 668 C C . ASP A 1 89 ? -11.436 -5.545 14.354 1.00 93.38 89 ASP A C 1
ATOM 670 O O . ASP A 1 89 ? -12.054 -5.642 13.288 1.00 93.38 89 ASP A O 1
ATOM 674 N N . ILE A 1 90 ? -11.195 -6.615 15.110 1.00 91.88 90 ILE A N 1
ATOM 675 C CA . ILE A 1 90 ? -11.649 -7.965 14.749 1.00 91.88 90 ILE A CA 1
ATOM 676 C C . ILE A 1 90 ? -13.180 -8.114 14.706 1.00 91.88 90 ILE A C 1
ATOM 678 O O . ILE A 1 90 ? -13.671 -9.100 14.163 1.00 91.88 90 ILE A O 1
ATOM 682 N N . PHE A 1 91 ? -13.924 -7.150 15.253 1.00 92.06 91 PHE A N 1
ATOM 683 C CA . PHE A 1 91 ? -15.385 -7.109 15.255 1.00 92.06 91 PHE A CA 1
ATOM 684 C C . PHE A 1 91 ? -15.948 -6.243 14.115 1.00 92.06 91 PHE A C 1
ATOM 686 O O . PHE A 1 91 ? -17.163 -6.129 13.976 1.00 92.06 91 PHE A O 1
ATOM 693 N N . GLY A 1 92 ? -15.085 -5.655 13.277 1.00 93.12 92 GLY A N 1
ATOM 694 C CA . GLY A 1 92 ? -15.481 -4.831 12.134 1.00 93.12 92 GLY A CA 1
ATOM 695 C C . GLY A 1 92 ? -15.668 -3.349 12.453 1.00 93.12 92 GLY A C 1
ATOM 696 O O . GLY A 1 92 ? -16.126 -2.597 11.596 1.00 93.12 92 GLY A O 1
ATOM 697 N N . THR A 1 93 ? -15.292 -2.896 13.647 1.00 95.25 93 THR A N 1
ATOM 698 C CA . THR A 1 93 ? -15.394 -1.489 14.044 1.00 95.25 93 THR A CA 1
ATOM 699 C C . THR A 1 93 ? -14.244 -0.674 13.436 1.00 95.25 93 THR A C 1
ATOM 701 O O . THR A 1 93 ? -13.090 -0.934 13.780 1.00 95.25 93 THR A O 1
ATOM 704 N N . PRO A 1 94 ? -14.497 0.346 12.585 1.00 96.88 94 PRO A N 1
ATOM 705 C CA . PRO A 1 94 ? -13.423 1.109 11.941 1.00 96.88 94 PRO A CA 1
ATOM 706 C C . PRO A 1 94 ? -12.560 1.884 12.941 1.00 96.88 94 PRO A C 1
ATOM 708 O O . PRO A 1 94 ? -13.081 2.734 13.665 1.00 96.88 94 PRO A O 1
ATOM 711 N N . LEU A 1 95 ? -11.254 1.633 12.952 1.00 96.12 95 LEU A N 1
ATOM 712 C CA . LEU A 1 95 ? -10.270 2.265 13.837 1.00 96.12 95 LEU A CA 1
ATOM 713 C C . LEU A 1 95 ? -9.542 3.419 13.151 1.00 96.12 95 LEU A C 1
ATOM 715 O O . LEU A 1 95 ? -9.381 4.487 13.739 1.00 96.12 95 LEU A O 1
ATOM 719 N N . GLU A 1 96 ? -9.124 3.207 11.904 1.00 97.38 96 GLU A N 1
ATOM 720 C CA . GLU A 1 96 ? -8.335 4.163 11.130 1.00 97.38 96 GLU A CA 1
ATOM 721 C C . GLU A 1 96 ? -8.725 4.109 9.655 1.00 97.38 96 GLU A C 1
ATOM 723 O O . GLU A 1 96 ? -9.082 3.052 9.129 1.00 97.38 96 GLU A O 1
ATOM 728 N N . ARG A 1 97 ? -8.630 5.247 8.970 1.00 98.12 97 ARG A N 1
ATOM 729 C CA . ARG A 1 97 ? -8.812 5.343 7.526 1.00 98.12 97 ARG A CA 1
ATOM 730 C C . ARG A 1 97 ? -7.750 6.244 6.922 1.00 98.12 97 ARG A C 1
ATOM 732 O O . ARG A 1 97 ? -7.558 7.361 7.393 1.00 98.12 97 ARG A O 1
ATOM 739 N N . LEU A 1 98 ? -7.135 5.784 5.839 1.00 98.44 98 LEU A N 1
ATOM 740 C CA . LEU A 1 98 ? -6.240 6.580 5.009 1.00 98.44 98 LEU A CA 1
ATOM 741 C C . LEU A 1 98 ? -6.795 6.643 3.587 1.00 98.44 98 LEU A C 1
ATOM 743 O O . LEU A 1 98 ? -6.952 5.614 2.933 1.00 98.44 98 LEU A O 1
ATOM 747 N N . SER A 1 99 ? -7.080 7.852 3.113 1.00 98.25 99 SER A N 1
ATOM 748 C CA . SER A 1 99 ? -7.411 8.115 1.711 1.00 98.25 99 SER A CA 1
ATOM 749 C C . SER A 1 99 ? -6.248 8.832 1.042 1.00 98.25 99 SER A C 1
ATOM 751 O O . SER A 1 99 ? -5.664 9.749 1.619 1.00 98.25 99 SER A O 1
ATOM 753 N N . ILE A 1 100 ? -5.901 8.390 -0.161 1.00 97.50 100 ILE A N 1
ATOM 754 C CA . ILE A 1 100 ? -4.762 8.881 -0.927 1.00 97.50 100 ILE A CA 1
ATOM 755 C C . ILE A 1 100 ? -5.253 9.262 -2.314 1.00 97.50 100 ILE A C 1
ATOM 757 O O . ILE A 1 100 ? -5.835 8.427 -3.007 1.00 97.50 100 ILE A O 1
ATOM 761 N N . THR A 1 101 ? -4.950 10.486 -2.728 1.00 96.81 101 THR A N 1
ATOM 762 C CA . THR A 1 101 ? -5.140 10.962 -4.100 1.00 96.81 101 THR A CA 1
ATOM 763 C C . THR A 1 101 ? -3.777 11.270 -4.692 1.00 96.81 101 THR A C 1
ATOM 765 O O . THR A 1 101 ? -2.960 11.924 -4.045 1.00 96.81 101 THR A O 1
ATOM 768 N N . ARG A 1 102 ? -3.508 10.801 -5.912 1.00 93.12 102 ARG A N 1
ATOM 769 C CA . ARG A 1 102 ? -2.215 10.993 -6.585 1.00 93.12 102 ARG A CA 1
ATOM 770 C C . ARG A 1 102 ? -2.390 11.780 -7.884 1.00 93.12 102 ARG A C 1
ATOM 772 O O . ARG A 1 102 ? -2.591 11.167 -8.926 1.00 93.12 102 ARG A O 1
ATOM 779 N N . PRO A 1 103 ? -2.362 13.121 -7.850 1.00 89.56 103 PRO A N 1
ATOM 780 C CA . PRO A 1 103 ? -2.386 13.923 -9.069 1.00 89.56 103 PRO A CA 1
ATOM 781 C C . PRO A 1 103 ? -1.103 13.721 -9.888 1.00 89.56 103 PRO A C 1
ATOM 783 O O . PRO A 1 103 ? -0.039 13.486 -9.325 1.00 89.56 103 PRO A O 1
ATOM 786 N N . THR A 1 104 ? -1.188 13.842 -11.214 1.00 78.12 104 THR A N 1
ATOM 787 C CA . THR A 1 104 ? -0.060 13.583 -12.131 1.00 78.12 104 THR A CA 1
ATOM 788 C C . THR A 1 104 ? 1.131 14.524 -11.920 1.00 78.12 104 THR A C 1
ATOM 790 O O . THR A 1 104 ? 2.273 14.114 -12.093 1.00 78.12 104 THR A O 1
ATOM 793 N N . GLU A 1 105 ? 0.876 15.772 -11.526 1.00 76.50 105 GLU A N 1
ATOM 794 C CA . GLU A 1 105 ? 1.892 16.836 -11.451 1.00 76.50 105 GLU A CA 1
ATOM 795 C C . GLU A 1 105 ? 2.131 17.351 -10.024 1.00 76.50 105 GLU A C 1
ATOM 797 O O . GLU A 1 105 ? 2.811 18.354 -9.821 1.00 76.50 105 GLU A O 1
ATOM 802 N N . GLN A 1 106 ? 1.547 16.703 -9.014 1.00 81.81 106 GLN A N 1
ATOM 803 C CA . GLN A 1 106 ? 1.604 17.165 -7.626 1.00 81.81 106 GLN A CA 1
ATOM 804 C C . GLN A 1 106 ? 1.963 16.017 -6.689 1.00 81.81 106 GLN A C 1
ATOM 806 O O . GLN A 1 106 ? 1.777 14.841 -7.004 1.00 81.81 106 GLN A O 1
ATOM 811 N N . ALA A 1 107 ? 2.463 16.366 -5.504 1.00 86.38 107 ALA A N 1
ATOM 812 C CA . ALA A 1 107 ? 2.666 15.391 -4.444 1.00 86.38 107 ALA A CA 1
ATOM 813 C C . ALA A 1 107 ? 1.339 14.704 -4.076 1.00 86.38 107 ALA A C 1
ATOM 815 O O . ALA A 1 107 ? 0.259 15.290 -4.184 1.00 86.38 107 ALA A O 1
ATOM 816 N N . ALA A 1 108 ? 1.429 13.456 -3.616 1.00 91.94 108 ALA A N 1
ATOM 817 C CA . ALA A 1 108 ? 0.264 12.722 -3.148 1.00 91.94 108 ALA A CA 1
ATOM 818 C C . ALA A 1 108 ? -0.418 13.466 -1.988 1.00 91.94 108 ALA A C 1
ATOM 820 O O . ALA A 1 108 ? 0.236 13.964 -1.070 1.00 91.94 108 ALA A O 1
ATOM 821 N N . LEU A 1 109 ? -1.745 13.509 -2.033 1.00 95.00 109 LEU A N 1
ATOM 822 C CA . LEU A 1 109 ? -2.579 14.106 -1.002 1.00 95.00 109 LEU A CA 1
ATOM 823 C C . LEU A 1 109 ? -3.087 13.004 -0.082 1.00 95.00 109 LEU A C 1
ATOM 825 O O . LEU A 1 109 ? -3.659 12.017 -0.548 1.00 95.00 109 LEU A O 1
ATOM 829 N N . PHE A 1 110 ? -2.901 13.198 1.220 1.00 96.31 110 PHE A N 1
ATOM 830 C CA . PHE A 1 110 ? -3.290 12.242 2.249 1.00 96.31 110 PHE A CA 1
ATOM 831 C C . PHE A 1 110 ? -4.396 12.833 3.114 1.00 96.31 110 PHE A C 1
ATOM 833 O O . PHE A 1 110 ? -4.271 13.942 3.629 1.00 96.31 110 PHE A O 1
ATOM 840 N N . GLN A 1 111 ? -5.467 12.069 3.296 1.00 98.00 111 GLN A N 1
ATOM 841 C CA . GLN A 1 111 ? -6.527 12.366 4.251 1.00 98.00 111 GLN A CA 1
ATOM 842 C C . GLN A 1 111 ? -6.610 11.212 5.234 1.00 98.00 111 GLN A C 1
ATOM 844 O O . GLN A 1 111 ? -6.886 10.073 4.849 1.00 98.00 111 GLN A O 1
ATOM 849 N N . TYR A 1 112 ? -6.366 11.512 6.502 1.00 98.31 112 TYR A N 1
ATOM 850 C CA . TYR A 1 112 ? -6.365 10.522 7.560 1.00 98.31 112 TYR A CA 1
ATOM 851 C C . TYR A 1 112 ? -7.502 10.778 8.545 1.00 98.31 112 TYR A C 1
ATOM 853 O O . TYR A 1 112 ? -7.814 11.918 8.894 1.00 98.31 112 TYR A O 1
ATOM 861 N N . ALA A 1 113 ? -8.137 9.699 8.984 1.00 98.12 113 ALA A N 1
ATOM 862 C CA . ALA A 1 113 ? -9.136 9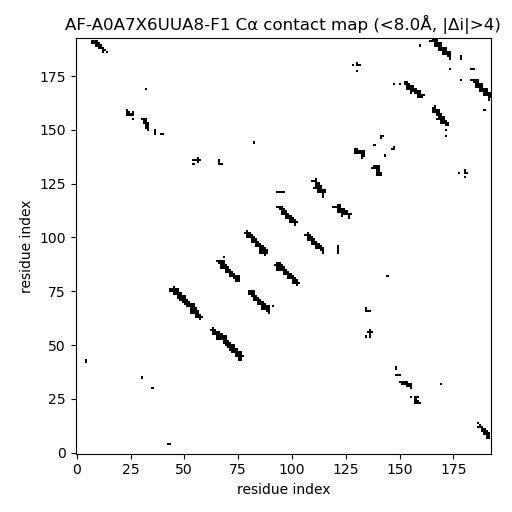.733 10.033 1.00 98.12 113 ALA A CA 1
ATOM 863 C C . ALA A 1 113 ? -8.880 8.613 11.036 1.00 98.12 113 ALA A C 1
ATOM 865 O O . ALA A 1 113 ? -8.542 7.491 10.655 1.00 98.12 113 ALA A O 1
ATOM 866 N N . LYS A 1 114 ? -9.079 8.906 12.319 1.00 97.25 114 LYS A N 1
ATOM 867 C CA . LYS A 1 114 ? -8.856 7.967 13.419 1.00 97.25 114 LYS A CA 1
ATOM 868 C C . LYS A 1 114 ? -10.005 8.020 14.411 1.00 97.25 114 LYS A C 1
ATOM 870 O O . LYS A 1 114 ? -10.637 9.058 14.605 1.00 97.25 114 LYS A O 1
ATOM 875 N N . ARG A 1 115 ? -10.280 6.883 15.040 1.00 96.19 115 ARG A N 1
ATOM 876 C CA . ARG A 1 115 ? -11.199 6.782 16.168 1.00 96.19 115 ARG A CA 1
ATOM 877 C C . ARG A 1 115 ? -10.449 7.103 17.457 1.00 96.19 115 ARG A C 1
ATOM 879 O O . ARG A 1 115 ? -9.496 6.408 17.796 1.00 96.19 115 ARG A O 1
ATOM 886 N N . ALA A 1 116 ? -10.890 8.131 18.179 1.00 91.88 116 ALA A N 1
ATOM 887 C CA . ALA A 1 116 ? -10.264 8.534 19.440 1.00 91.88 116 ALA A CA 1
ATOM 888 C C . ALA A 1 116 ? -10.739 7.704 20.650 1.00 91.88 116 ALA A C 1
ATOM 890 O O . ALA A 1 116 ? -9.961 7.475 21.572 1.00 91.88 116 ALA A O 1
ATOM 891 N N . ALA A 1 117 ? -11.988 7.220 20.642 1.00 90.69 117 ALA A N 1
ATOM 892 C CA . ALA A 1 117 ? -12.562 6.391 21.708 1.00 90.69 117 ALA A CA 1
ATOM 893 C C . ALA A 1 117 ? -13.545 5.340 21.147 1.00 90.69 117 ALA A C 1
ATOM 895 O O . ALA A 1 117 ? -14.121 5.578 20.083 1.00 90.69 117 ALA A O 1
ATOM 896 N N . PRO A 1 118 ? -13.789 4.201 21.834 1.00 86.88 118 PRO A N 1
ATOM 897 C CA . PRO A 1 118 ? -14.557 3.076 21.284 1.00 86.88 118 PRO A CA 1
ATOM 898 C C . PRO A 1 118 ? -15.939 3.449 20.723 1.00 86.88 118 PRO A C 1
ATOM 900 O O . PRO A 1 118 ? -16.311 2.984 19.646 1.00 86.88 118 PRO A O 1
ATOM 903 N N . GLN A 1 119 ? -16.670 4.343 21.393 1.00 87.62 119 GLN A N 1
ATOM 904 C CA . GLN A 1 119 ? -18.025 4.762 21.008 1.00 87.62 119 GLN A CA 1
ATOM 905 C C . GLN A 1 119 ? -18.067 5.958 20.041 1.00 87.62 119 GLN A C 1
ATOM 907 O O . GLN A 1 119 ? -19.150 6.415 19.686 1.00 87.62 119 GLN A O 1
ATOM 912 N N . GLN A 1 120 ? -16.921 6.492 19.614 1.00 92.06 120 GLN A N 1
ATOM 913 C CA . GLN A 1 120 ? -16.873 7.643 18.711 1.00 92.06 120 GLN A CA 1
ATOM 914 C C . GLN A 1 120 ? -16.721 7.216 17.243 1.00 92.06 120 GLN A C 1
ATOM 916 O O . GLN A 1 120 ? -16.105 6.185 16.957 1.00 92.06 120 GLN A O 1
ATOM 921 N N . PRO A 1 121 ? -17.256 7.999 16.287 1.00 93.88 121 PRO A N 1
ATOM 922 C CA . PRO A 1 121 ? -16.981 7.786 14.871 1.00 93.88 121 PRO A CA 1
ATOM 923 C C . PRO A 1 121 ? -15.518 8.117 14.532 1.00 93.88 121 PRO A C 1
ATOM 925 O O . PRO A 1 121 ? -14.805 8.748 15.314 1.00 93.88 121 PRO A O 1
ATOM 928 N N . LEU A 1 122 ? -15.080 7.723 13.332 1.00 97.00 122 LEU A N 1
ATOM 929 C CA . LEU A 1 122 ? -13.827 8.222 12.764 1.00 97.00 122 LEU A CA 1
ATOM 930 C C . LEU A 1 122 ? -13.911 9.742 12.607 1.00 97.00 122 LEU A C 1
ATOM 932 O O . LEU A 1 122 ? -14.872 10.254 12.032 1.00 97.00 122 LEU A O 1
ATOM 936 N N . GLN A 1 123 ? -12.885 10.444 13.072 1.00 97.38 123 GLN A N 1
ATOM 937 C CA . GLN A 1 123 ? -12.749 11.886 12.901 1.00 97.38 123 GLN A CA 1
ATOM 938 C C . GLN A 1 123 ? -11.471 12.191 12.133 1.00 97.38 123 GLN A C 1
ATOM 940 O O . GLN A 1 123 ? -10.500 11.437 12.224 1.00 97.38 123 GLN A O 1
ATOM 945 N N . ALA A 1 124 ? -11.479 13.284 11.368 1.00 97.75 124 ALA A N 1
ATOM 946 C CA . ALA A 1 124 ? -10.287 13.756 10.679 1.00 97.75 124 ALA A CA 1
ATOM 947 C C . ALA A 1 124 ? -9.160 13.997 11.693 1.00 97.75 124 ALA A C 1
ATOM 949 O O . ALA A 1 124 ? -9.377 14.595 12.746 1.00 97.75 124 ALA A O 1
ATOM 950 N N . ALA A 1 125 ? -7.967 13.514 11.371 1.00 96.81 125 ALA A N 1
ATOM 951 C CA . ALA A 1 125 ? -6.790 13.616 12.218 1.00 96.81 125 ALA A CA 1
ATOM 952 C C . ALA A 1 125 ? -5.559 13.940 11.355 1.00 96.81 125 ALA A C 1
ATOM 954 O O . ALA A 1 125 ? -5.572 13.672 10.150 1.00 96.81 125 ALA A O 1
ATOM 955 N N . PRO A 1 126 ? -4.487 14.504 11.938 1.00 96.25 126 PRO A N 1
ATOM 956 C CA . PRO A 1 126 ? -3.235 14.702 11.217 1.00 96.25 126 PRO A CA 1
ATOM 957 C C . PRO A 1 126 ? -2.724 13.386 10.625 1.00 96.25 126 PRO A C 1
ATOM 959 O O . PRO A 1 126 ? -2.792 12.344 11.281 1.00 96.25 126 PRO A O 1
ATOM 962 N N . THR A 1 127 ? -2.202 13.434 9.399 1.00 94.50 127 THR A N 1
ATOM 963 C CA . THR A 1 127 ? -1.597 12.264 8.752 1.00 94.50 127 THR A CA 1
ATOM 964 C C . THR A 1 127 ? -0.461 11.728 9.629 1.00 94.50 127 THR A C 1
ATOM 966 O O . THR A 1 127 ? 0.432 12.501 9.987 1.00 94.50 127 THR A O 1
ATOM 969 N N . PRO A 1 128 ? -0.479 10.436 10.005 1.00 92.38 128 PRO A N 1
ATOM 970 C CA . PRO A 1 128 ? 0.569 9.862 10.830 1.00 92.38 128 PRO A CA 1
ATOM 971 C C . PRO A 1 128 ? 1.855 9.724 10.015 1.00 92.38 128 PRO A C 1
ATOM 973 O O . PRO A 1 128 ? 1.869 9.861 8.790 1.00 92.38 128 PRO A O 1
ATOM 976 N N . ASN A 1 129 ? 2.941 9.374 10.692 1.00 90.25 129 ASN A N 1
ATOM 977 C CA . ASN A 1 129 ? 4.122 8.897 9.997 1.00 90.25 129 ASN A CA 1
ATOM 978 C C . ASN A 1 129 ? 3.783 7.590 9.251 1.00 90.25 129 ASN A C 1
ATOM 980 O O . ASN A 1 129 ? 3.464 6.577 9.875 1.00 90.25 129 ASN A O 1
ATOM 984 N N . LEU A 1 130 ? 3.839 7.625 7.917 1.00 91.31 130 LEU A N 1
ATOM 985 C CA . LEU A 1 130 ? 3.412 6.519 7.056 1.00 91.31 130 LEU A CA 1
ATOM 986 C C . LEU A 1 130 ? 4.374 5.324 7.057 1.00 91.31 130 LEU A C 1
ATOM 988 O O . LEU A 1 130 ? 3.990 4.269 6.555 1.00 91.31 130 LEU A O 1
ATOM 992 N N . ASP A 1 131 ? 5.565 5.477 7.641 1.00 87.81 131 ASP A N 1
ATOM 993 C CA . ASP A 1 131 ? 6.573 4.427 7.828 1.00 87.81 131 ASP A CA 1
ATOM 994 C C . ASP A 1 131 ? 6.452 3.720 9.187 1.00 87.81 131 ASP A C 1
ATOM 996 O O . ASP A 1 131 ? 7.220 2.806 9.491 1.00 87.81 131 ASP A O 1
ATOM 1000 N N . GLN A 1 132 ? 5.496 4.127 10.030 1.00 87.44 132 GLN A N 1
ATOM 1001 C CA . GLN A 1 132 ? 5.256 3.434 11.291 1.00 87.44 132 GLN A CA 1
ATOM 1002 C C . GLN A 1 132 ? 4.513 2.106 11.075 1.00 87.44 132 GLN A C 1
ATOM 1004 O O . GLN A 1 132 ? 3.578 2.046 10.268 1.00 87.44 132 GLN A O 1
ATOM 1009 N N . PRO A 1 133 ? 4.882 1.051 11.827 1.00 89.44 133 PRO A N 1
ATOM 1010 C CA . PRO A 1 133 ? 4.175 -0.222 11.790 1.00 89.44 133 PRO A CA 1
ATOM 1011 C C . PRO A 1 133 ? 2.703 -0.098 12.211 1.00 89.44 133 PRO A C 1
ATOM 1013 O O . PRO A 1 133 ? 2.369 0.546 13.208 1.00 89.44 133 PRO A O 1
ATOM 1016 N N . LEU A 1 134 ? 1.816 -0.763 11.473 1.00 90.88 134 LEU A N 1
ATOM 1017 C CA . LEU A 1 134 ? 0.371 -0.764 11.685 1.00 90.88 134 LEU A CA 1
ATOM 1018 C C . LEU A 1 134 ? -0.066 -1.977 12.489 1.00 90.88 134 LEU A C 1
ATOM 1020 O O . LEU A 1 134 ? 0.318 -3.098 12.168 1.00 90.88 134 LEU A O 1
ATOM 1024 N N . ALA A 1 135 ? -0.929 -1.764 13.485 1.00 86.12 135 ALA A N 1
ATOM 1025 C CA . ALA A 1 135 ? -1.598 -2.829 14.238 1.00 86.12 135 ALA A CA 1
ATOM 1026 C C . ALA A 1 135 ? -0.644 -3.948 14.717 1.00 86.12 135 ALA A C 1
ATOM 1028 O O . ALA A 1 135 ? -0.960 -5.126 14.606 1.00 86.12 135 ALA A O 1
ATOM 1029 N N . GLN A 1 136 ? 0.551 -3.581 15.205 1.00 84.75 136 GLN A N 1
ATOM 1030 C CA . GLN A 1 136 ? 1.605 -4.522 15.638 1.00 84.75 136 GLN A CA 1
ATOM 1031 C C . GLN A 1 136 ? 2.107 -5.483 14.543 1.00 84.75 136 GLN A C 1
ATOM 1033 O O . GLN A 1 136 ? 2.825 -6.441 14.828 1.00 84.75 136 GLN A O 1
ATOM 1038 N N . THR A 1 137 ? 1.741 -5.242 13.288 1.00 85.81 137 THR A N 1
ATOM 1039 C CA . THR A 1 137 ? 2.306 -5.926 12.127 1.00 85.81 137 THR A CA 1
ATOM 1040 C C . THR A 1 137 ? 3.624 -5.270 11.725 1.00 85.81 137 THR A C 1
ATOM 1042 O O . THR A 1 137 ? 3.928 -4.169 12.168 1.00 85.81 137 THR A O 1
ATOM 1045 N N . GLY A 1 138 ? 4.398 -5.920 10.856 1.00 85.88 138 GLY A N 1
ATOM 1046 C CA . GLY A 1 138 ? 5.549 -5.288 10.200 1.00 85.88 138 GLY A CA 1
ATOM 1047 C C . GLY A 1 138 ? 5.180 -4.411 8.997 1.00 85.88 138 GLY A C 1
ATOM 1048 O O . GLY A 1 138 ? 6.083 -3.926 8.330 1.00 85.88 138 GLY A O 1
ATOM 1049 N N . LEU A 1 139 ? 3.887 -4.252 8.685 1.00 89.44 139 LEU A N 1
ATOM 1050 C CA . LEU A 1 139 ? 3.415 -3.474 7.539 1.00 89.44 139 LEU A CA 1
ATOM 1051 C C . LEU A 1 139 ? 3.186 -2.019 7.931 1.00 89.44 139 LEU A C 1
ATOM 1053 O O . LEU A 1 139 ? 2.689 -1.727 9.016 1.00 89.44 139 LEU A O 1
ATOM 1057 N N . THR A 1 140 ? 3.474 -1.120 7.004 1.00 91.31 140 THR A N 1
ATOM 1058 C CA . THR A 1 140 ? 3.292 0.326 7.131 1.00 91.31 140 THR A CA 1
ATOM 1059 C C . THR A 1 140 ? 2.198 0.827 6.182 1.00 91.31 140 THR A C 1
ATOM 1061 O O . THR A 1 140 ? 1.724 0.099 5.301 1.00 91.31 140 THR A O 1
ATOM 1064 N N . TRP A 1 141 ? 1.790 2.094 6.312 1.00 94.25 141 TRP A N 1
ATOM 1065 C CA . TRP A 1 141 ? 0.880 2.698 5.331 1.00 94.25 141 TRP A CA 1
ATOM 1066 C C . TRP A 1 141 ? 1.521 2.789 3.941 1.00 94.25 141 TRP A C 1
ATOM 1068 O O . TRP A 1 141 ? 0.820 2.652 2.935 1.00 94.25 141 TRP A O 1
ATOM 1078 N N . ASN A 1 142 ? 2.842 2.969 3.864 1.00 90.81 142 ASN A N 1
ATOM 1079 C CA . ASN A 1 142 ? 3.582 2.950 2.602 1.00 90.81 142 ASN A CA 1
ATOM 1080 C C . ASN A 1 142 ? 3.554 1.568 1.929 1.00 90.81 142 ASN A C 1
ATOM 1082 O O . ASN A 1 142 ? 3.404 1.497 0.705 1.00 90.81 142 ASN A O 1
ATOM 1086 N N . ASP A 1 143 ? 3.590 0.486 2.713 1.00 89.62 143 ASP A N 1
ATOM 1087 C CA . ASP A 1 143 ? 3.442 -0.879 2.194 1.00 89.62 143 ASP A CA 1
ATOM 1088 C C . ASP A 1 143 ? 2.024 -1.128 1.671 1.00 89.62 143 ASP A C 1
ATOM 1090 O O . ASP A 1 143 ? 1.849 -1.527 0.521 1.00 89.62 143 ASP A O 1
ATOM 1094 N N . LEU A 1 144 ? 0.991 -0.837 2.475 1.00 91.75 144 LEU A N 1
ATOM 1095 C CA . LEU A 1 144 ? -0.408 -1.058 2.073 1.00 91.75 144 LEU A CA 1
ATOM 1096 C C . LEU A 1 144 ? -0.811 -0.207 0.863 1.00 91.75 144 LEU A C 1
ATOM 1098 O O . LEU A 1 144 ? -1.580 -0.648 0.005 1.00 91.75 144 LEU A O 1
ATOM 1102 N N . SER A 1 145 ? -0.283 1.015 0.785 1.00 91.31 145 SER A N 1
ATOM 1103 C CA . SER A 1 145 ? -0.573 1.949 -0.300 1.00 91.31 145 SER A CA 1
ATOM 1104 C C . SER A 1 145 ? 0.207 1.699 -1.588 1.00 91.31 145 SER A C 1
ATOM 1106 O O . SER A 1 145 ? 0.015 2.452 -2.552 1.00 91.31 145 SER A O 1
ATOM 1108 N N . LEU A 1 146 ? 1.079 0.678 -1.589 1.00 90.00 146 LEU A N 1
ATOM 1109 C CA . LEU A 1 146 ? 2.071 0.402 -2.627 1.00 90.00 146 LEU A CA 1
ATOM 1110 C C . LEU A 1 146 ? 2.786 1.688 -3.067 1.00 90.00 146 LEU A C 1
ATOM 1112 O O . LEU A 1 146 ? 2.907 1.967 -4.261 1.00 90.00 146 LEU A O 1
ATOM 1116 N N . ALA A 1 147 ? 3.215 2.512 -2.102 1.00 89.38 147 ALA A N 1
ATOM 1117 C CA . ALA A 1 147 ? 3.772 3.840 -2.367 1.00 89.38 147 ALA A CA 1
ATOM 1118 C C . ALA A 1 147 ? 4.951 3.792 -3.351 1.00 89.38 147 ALA A C 1
ATOM 1120 O O . ALA A 1 147 ? 5.048 4.641 -4.234 1.00 89.38 147 ALA A O 1
ATOM 1121 N N . PHE A 1 148 ? 5.760 2.733 -3.269 1.00 86.94 148 PHE A N 1
ATOM 1122 C CA . PHE A 1 148 ? 6.898 2.481 -4.150 1.00 86.94 148 PHE A CA 1
ATOM 1123 C C . PHE A 1 148 ? 6.538 2.440 -5.645 1.00 86.94 148 PHE A C 1
ATOM 1125 O O . PHE A 1 148 ? 7.370 2.785 -6.479 1.00 86.94 148 PHE A O 1
ATOM 1132 N N . LEU A 1 149 ? 5.303 2.060 -6.013 1.00 89.25 149 LEU A N 1
ATOM 1133 C CA . LEU A 1 149 ? 4.868 2.052 -7.415 1.00 89.25 149 LEU A CA 1
ATOM 1134 C C . LEU A 1 149 ? 4.816 3.453 -8.017 1.00 89.25 149 LEU A C 1
ATOM 1136 O O . LEU A 1 149 ? 4.761 3.580 -9.235 1.00 89.25 149 LEU A O 1
ATOM 1140 N N . TRP A 1 150 ? 4.789 4.493 -7.187 1.00 88.06 150 TRP A N 1
ATOM 1141 C CA . TRP A 1 150 ? 4.613 5.888 -7.586 1.00 88.06 150 TRP A CA 1
ATOM 1142 C C . TRP A 1 150 ? 5.916 6.687 -7.552 1.00 88.06 150 TRP A C 1
ATOM 1144 O O . TRP A 1 150 ? 5.907 7.881 -7.831 1.00 88.06 150 TRP A O 1
ATOM 1154 N N . GLU A 1 151 ? 7.034 6.034 -7.251 1.00 86.81 151 GLU A N 1
ATOM 1155 C CA . GLU A 1 151 ? 8.347 6.667 -7.203 1.00 86.81 151 GLU A CA 1
ATOM 1156 C C . GLU A 1 151 ? 9.008 6.719 -8.585 1.00 86.81 151 GLU A C 1
ATOM 1158 O O . GLU A 1 151 ? 8.674 5.958 -9.497 1.00 86.81 151 GLU A O 1
ATOM 1163 N N . THR A 1 152 ? 9.934 7.664 -8.753 1.00 82.81 152 THR A N 1
ATOM 1164 C CA . THR A 1 152 ? 10.590 7.951 -10.042 1.00 82.81 152 THR A CA 1
ATOM 1165 C C . THR A 1 152 ? 12.114 7.911 -9.973 1.00 82.81 152 THR A C 1
ATOM 1167 O O . THR A 1 152 ? 12.764 7.764 -11.002 1.00 82.81 152 THR A O 1
ATOM 1170 N N . ASN A 1 153 ? 12.697 7.989 -8.778 1.00 86.50 153 ASN A N 1
ATOM 1171 C CA . ASN A 1 153 ? 14.136 8.087 -8.521 1.00 86.50 153 ASN A CA 1
ATOM 1172 C C . ASN A 1 153 ? 14.819 6.720 -8.326 1.00 86.50 153 ASN A C 1
ATOM 1174 O O . ASN A 1 153 ? 15.773 6.606 -7.559 1.00 86.50 153 ASN A O 1
ATOM 1178 N N . GLY A 1 154 ? 14.312 5.690 -9.001 1.00 90.06 154 GLY A N 1
ATOM 1179 C CA . GLY A 1 154 ? 14.855 4.337 -8.947 1.00 90.06 154 GLY A CA 1
ATOM 1180 C C . GLY A 1 154 ? 15.967 4.068 -9.952 1.00 90.06 154 GLY A C 1
ATOM 1181 O O . GLY A 1 154 ? 16.039 4.711 -11.000 1.00 90.06 154 GLY A O 1
ATOM 1182 N N . SER A 1 155 ? 16.743 3.024 -9.678 1.00 92.75 155 SER A N 1
ATOM 1183 C CA . SER A 1 155 ? 17.750 2.485 -10.592 1.00 92.75 155 SER A CA 1
ATOM 1184 C C . SER A 1 155 ? 17.477 1.013 -10.876 1.00 92.75 155 SER A C 1
ATOM 1186 O O . SER A 1 155 ? 17.132 0.255 -9.971 1.00 92.75 155 SER A O 1
ATOM 1188 N N . VAL A 1 156 ? 17.649 0.598 -12.131 1.00 93.31 156 VAL A N 1
ATOM 1189 C CA . VAL A 1 156 ? 17.723 -0.827 -12.476 1.00 93.31 156 VAL A CA 1
ATOM 1190 C C . VAL A 1 156 ? 19.117 -1.306 -12.099 1.00 93.31 156 VAL A C 1
ATOM 1192 O O . VAL A 1 156 ? 20.100 -0.748 -12.580 1.00 93.31 156 VAL A O 1
ATOM 1195 N N . ILE A 1 157 ? 19.201 -2.299 -11.216 1.00 94.00 157 ILE A N 1
ATOM 1196 C CA . ILE A 1 157 ? 20.486 -2.792 -10.696 1.00 94.00 157 ILE A CA 1
ATOM 1197 C C . ILE A 1 157 ? 20.860 -4.177 -11.230 1.00 94.00 157 ILE A C 1
ATOM 1199 O O . ILE A 1 157 ? 21.956 -4.656 -10.957 1.00 94.00 157 ILE A O 1
ATOM 1203 N N . GLY A 1 158 ? 19.968 -4.820 -11.985 1.00 92.06 158 GLY A N 1
ATOM 1204 C CA . GLY A 1 158 ? 20.242 -6.098 -12.632 1.00 92.06 158 GLY A CA 1
ATOM 1205 C C . GLY A 1 158 ? 18.986 -6.920 -12.885 1.00 92.06 15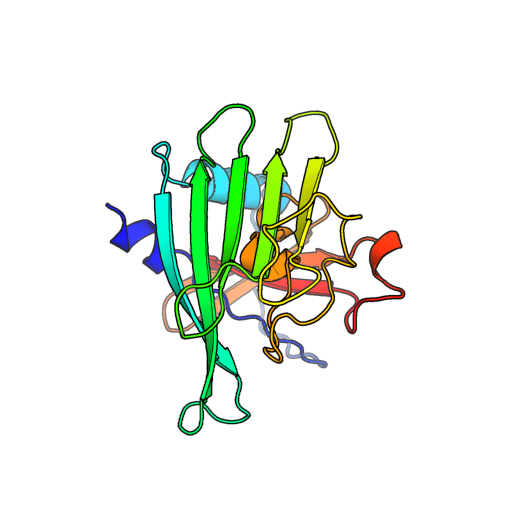8 GLY A C 1
ATOM 1206 O O . GLY A 1 158 ? 17.868 -6.400 -12.879 1.00 92.06 158 GLY A O 1
ATOM 1207 N N . TYR A 1 159 ? 19.208 -8.215 -13.075 1.00 91.81 159 TYR A N 1
ATOM 1208 C CA . TYR A 1 159 ? 18.196 -9.228 -13.345 1.00 91.81 159 TYR A CA 1
ATOM 1209 C C . TYR A 1 159 ? 18.407 -10.418 -12.423 1.00 91.81 159 TYR A C 1
ATOM 1211 O O . TYR A 1 159 ? 19.531 -10.696 -12.007 1.00 91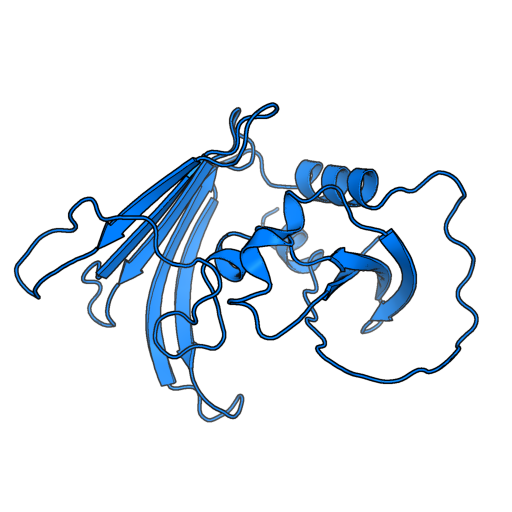.81 159 TYR A O 1
ATOM 1219 N N . ASP A 1 160 ? 17.328 -11.123 -12.120 1.00 92.62 160 ASP A N 1
ATOM 1220 C CA . ASP A 1 160 ? 17.359 -12.322 -11.293 1.00 92.62 160 ASP A C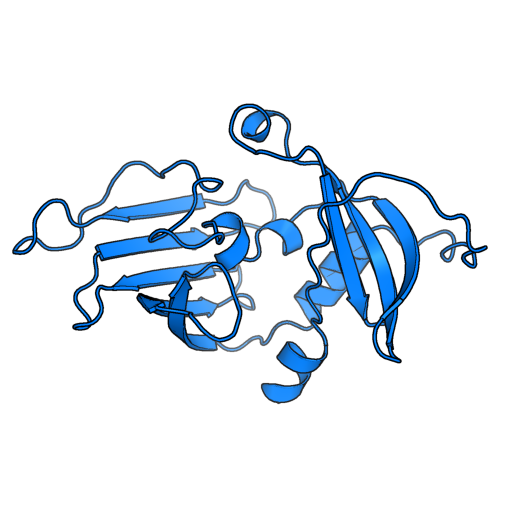A 1
ATOM 1221 C C . ASP A 1 160 ? 16.304 -13.324 -11.762 1.00 92.62 160 ASP A C 1
ATOM 1223 O O . ASP A 1 160 ? 15.296 -12.942 -12.359 1.00 92.62 160 ASP A O 1
ATOM 1227 N N . ASN A 1 161 ? 16.502 -14.602 -11.448 1.00 91.75 161 ASN A N 1
ATOM 1228 C CA . ASN A 1 161 ? 15.466 -15.612 -11.599 1.00 91.75 161 ASN A CA 1
ATOM 1229 C C . ASN A 1 161 ? 14.886 -15.965 -10.226 1.00 91.75 161 ASN A C 1
ATOM 1231 O O . ASN A 1 161 ? 15.468 -16.726 -9.452 1.00 91.75 161 ASN A O 1
ATOM 1235 N N . VAL A 1 162 ? 13.696 -15.444 -9.925 1.00 90.56 162 VAL A N 1
ATOM 1236 C CA . VAL A 1 162 ? 13.036 -15.684 -8.639 1.00 90.56 162 VAL A CA 1
ATOM 1237 C C . VAL A 1 162 ? 11.928 -16.708 -8.818 1.00 90.56 162 VAL A C 1
ATOM 1239 O O . VAL A 1 162 ? 10.875 -16.426 -9.385 1.00 90.56 162 VAL A O 1
ATOM 1242 N N 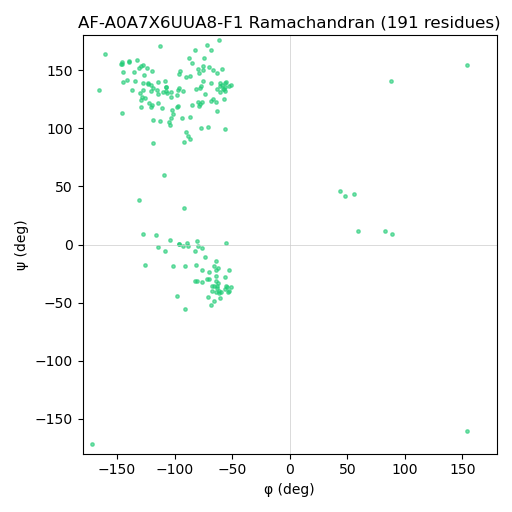. ARG A 1 163 ? 12.146 -17.915 -8.279 1.00 90.44 163 ARG A N 1
ATOM 1243 C CA . ARG A 1 163 ? 11.176 -19.027 -8.328 1.00 90.44 163 ARG A CA 1
ATOM 1244 C C . ARG A 1 163 ? 10.747 -19.374 -9.765 1.00 90.44 163 ARG A C 1
ATOM 1246 O O . ARG A 1 163 ? 9.564 -19.598 -10.017 1.00 90.44 163 ARG A O 1
ATOM 1253 N N . GLY A 1 164 ? 11.706 -19.420 -10.692 1.00 90.19 164 GLY A N 1
ATOM 1254 C CA . GLY A 1 164 ? 11.468 -19.779 -12.092 1.00 90.19 164 GLY A CA 1
ATOM 1255 C C . GLY A 1 164 ? 10.956 -18.632 -12.963 1.00 90.19 164 GLY A C 1
ATOM 1256 O O . GLY A 1 164 ? 10.515 -18.884 -14.080 1.00 90.19 164 GLY A O 1
ATOM 1257 N N . ARG A 1 165 ? 10.988 -17.389 -12.472 1.00 90.19 165 ARG A N 1
ATOM 1258 C CA . ARG A 1 165 ? 10.524 -16.200 -13.194 1.00 90.19 165 ARG A CA 1
ATOM 1259 C C . ARG A 1 165 ? 11.653 -15.204 -13.364 1.00 90.19 165 ARG A C 1
ATOM 1261 O O . ARG A 1 165 ? 12.343 -14.908 -12.390 1.00 90.19 165 ARG A O 1
ATOM 1268 N N . ASN A 1 166 ? 11.821 -14.708 -14.584 1.00 92.50 166 ASN A N 1
ATOM 1269 C CA . ASN A 1 166 ? 12.803 -13.679 -14.883 1.00 92.50 166 ASN A CA 1
ATOM 1270 C C . ASN A 1 166 ? 12.276 -12.340 -14.375 1.00 92.50 166 ASN A C 1
ATOM 1272 O O . ASN A 1 166 ? 11.184 -11.906 -14.737 1.00 92.50 166 ASN A O 1
ATOM 1276 N N . CYS A 1 167 ? 13.057 -11.716 -13.508 1.00 93.56 167 CYS A N 1
ATOM 1277 C CA . CYS A 1 167 ? 12.702 -10.485 -12.841 1.00 93.56 167 CYS A CA 1
ATOM 1278 C C . CYS A 1 167 ? 13.758 -9.424 -13.121 1.00 93.56 167 CYS A C 1
ATOM 1280 O O . CYS A 1 167 ? 14.956 -9.674 -12.997 1.00 93.56 167 CYS A O 1
ATOM 1282 N N . ILE A 1 168 ? 13.298 -8.208 -13.379 1.00 93.25 168 ILE A N 1
ATOM 1283 C CA . ILE A 1 168 ? 14.124 -7.008 -13.323 1.00 93.25 168 ILE A CA 1
ATOM 1284 C C . ILE A 1 168 ? 14.230 -6.574 -11.861 1.00 93.25 168 ILE A C 1
ATOM 1286 O O . ILE A 1 168 ? 13.217 -6.499 -11.158 1.00 93.25 168 ILE A O 1
ATOM 1290 N N . ILE A 1 169 ? 15.438 -6.253 -11.403 1.00 93.88 169 ILE A N 1
ATOM 1291 C CA . ILE A 1 169 ? 15.679 -5.748 -10.052 1.00 93.88 169 ILE A CA 1
ATOM 1292 C C . ILE A 1 169 ? 15.754 -4.222 -10.089 1.00 93.88 169 ILE A C 1
ATOM 1294 O O . ILE A 1 169 ? 16.641 -3.641 -10.720 1.00 93.88 169 ILE A O 1
ATOM 1298 N N . ILE A 1 170 ? 14.846 -3.571 -9.366 1.00 93.81 170 ILE A N 1
ATOM 1299 C CA . ILE A 1 170 ? 14.854 -2.124 -9.148 1.00 93.81 170 ILE A CA 1
ATOM 1300 C C . ILE A 1 170 ? 15.261 -1.829 -7.710 1.00 93.81 170 ILE A C 1
ATOM 1302 O O . ILE A 1 170 ? 14.692 -2.389 -6.773 1.00 93.81 170 ILE A O 1
ATOM 1306 N N . GLU A 1 171 ? 16.200 -0.904 -7.535 1.00 94.00 171 GLU A N 1
ATOM 1307 C CA . GLU A 1 171 ? 16.521 -0.297 -6.246 1.00 94.00 171 GLU A CA 1
ATOM 1308 C C . GLU A 1 171 ? 15.920 1.111 -6.165 1.00 94.00 171 GLU A C 1
ATOM 1310 O O . GLU A 1 171 ? 16.127 1.944 -7.049 1.00 94.00 171 GLU A O 1
ATOM 1315 N N . LEU A 1 172 ? 15.151 1.368 -5.107 1.00 91.56 172 LEU A N 1
ATOM 1316 C CA . LEU A 1 172 ? 14.521 2.652 -4.820 1.00 91.56 172 LEU A CA 1
ATOM 1317 C C . LEU A 1 172 ? 15.121 3.254 -3.545 1.00 91.56 172 LEU A C 1
ATOM 1319 O O . LEU A 1 172 ? 15.020 2.627 -2.484 1.00 91.56 172 LEU A O 1
ATOM 1323 N N . PRO A 1 173 ? 15.699 4.465 -3.589 1.00 89.94 173 PRO A N 1
ATOM 1324 C CA . PRO A 1 173 ? 16.089 5.173 -2.376 1.00 89.94 173 PRO A CA 1
ATOM 1325 C C . PRO A 1 173 ? 14.872 5.493 -1.513 1.00 89.94 173 PRO A C 1
ATOM 1327 O O . PRO A 1 173 ? 13.786 5.797 -2.004 1.00 89.94 173 PRO A O 1
ATOM 1330 N N . VAL A 1 174 ? 15.066 5.502 -0.200 1.00 83.62 174 VAL A N 1
ATOM 1331 C CA . VAL A 1 174 ? 14.110 6.135 0.708 1.00 83.62 174 VAL A CA 1
ATOM 1332 C C . VAL A 1 174 ? 14.250 7.658 0.587 1.00 83.62 174 VAL A C 1
ATOM 1334 O O . VAL A 1 174 ? 15.375 8.178 0.682 1.00 83.62 174 VAL A O 1
ATOM 1337 N N . PRO A 1 175 ? 13.141 8.403 0.391 1.00 80.25 175 PRO A N 1
ATOM 1338 C CA . PRO A 1 175 ? 13.170 9.861 0.362 1.00 80.25 175 PRO A CA 1
ATOM 1339 C C . PRO A 1 175 ? 13.890 10.435 1.586 1.00 80.25 175 PRO A C 1
ATOM 1341 O O . PRO A 1 175 ? 13.668 9.990 2.709 1.00 80.25 175 PRO A O 1
ATOM 1344 N N . ALA A 1 176 ? 14.743 11.447 1.392 1.00 77.00 176 ALA A N 1
ATOM 1345 C CA . ALA A 1 176 ? 15.556 12.014 2.475 1.00 77.00 176 ALA A CA 1
ATOM 1346 C C . ALA A 1 176 ? 14.716 12.463 3.685 1.00 77.00 176 ALA A C 1
ATOM 1348 O O . ALA A 1 176 ? 15.127 12.249 4.822 1.00 77.00 176 ALA A O 1
ATOM 1349 N N . ALA A 1 177 ? 13.519 13.002 3.433 1.00 73.06 177 ALA A N 1
ATOM 1350 C CA . ALA A 1 177 ? 12.573 13.421 4.465 1.00 73.06 177 ALA A CA 1
ATOM 1351 C C . ALA A 1 177 ? 12.050 12.263 5.340 1.00 73.06 177 ALA A C 1
ATOM 1353 O O . ALA A 1 177 ? 11.702 12.496 6.492 1.00 73.06 177 ALA A O 1
ATOM 1354 N N . ALA A 1 178 ? 12.017 11.034 4.817 1.00 72.56 178 ALA A N 1
ATOM 1355 C CA . ALA A 1 178 ? 11.554 9.846 5.535 1.00 72.56 178 ALA A CA 1
ATOM 1356 C C . ALA A 1 178 ? 12.688 9.105 6.272 1.00 72.56 178 ALA A C 1
ATOM 1358 O O . ALA A 1 178 ? 12.428 8.353 7.207 1.00 72.56 178 ALA A O 1
ATOM 1359 N N . ARG A 1 179 ? 13.963 9.343 5.920 1.00 77.12 179 ARG A N 1
ATOM 1360 C CA . ARG A 1 179 ? 15.112 8.621 6.509 1.00 77.12 179 ARG A CA 1
ATOM 1361 C C . ARG A 1 179 ? 15.192 8.643 8.040 1.00 77.12 179 ARG A C 1
ATOM 1363 O O . ARG A 1 179 ? 15.531 7.601 8.592 1.00 77.12 179 ARG A O 1
ATOM 1370 N N . PRO A 1 180 ? 14.907 9.757 8.749 1.00 77.69 180 PRO A N 1
ATOM 1371 C CA . PRO A 1 180 ? 14.974 9.773 10.213 1.00 77.69 180 PRO A CA 1
ATOM 1372 C C . PRO A 1 180 ? 13.992 8.806 10.879 1.00 77.69 180 PRO A C 1
ATOM 1374 O O . PRO A 1 180 ? 14.164 8.453 12.042 1.00 77.69 180 PRO A O 1
ATOM 1377 N N . THR A 1 181 ? 12.950 8.402 10.155 1.00 72.38 181 THR A N 1
ATOM 1378 C CA . THR A 1 181 ? 11.851 7.594 10.672 1.00 72.38 181 THR A CA 1
ATOM 1379 C C . THR A 1 181 ? 11.765 6.197 10.065 1.00 72.38 181 THR A C 1
ATOM 1381 O O . THR A 1 181 ? 10.916 5.412 10.482 1.00 72.38 181 THR A O 1
ATOM 1384 N N . THR A 1 182 ? 12.637 5.866 9.113 1.00 70.62 182 THR A N 1
ATOM 1385 C CA . THR A 1 182 ? 12.695 4.557 8.450 1.00 70.62 182 THR A CA 1
ATOM 1386 C C . THR A 1 182 ? 13.922 3.773 8.899 1.00 70.62 182 THR A C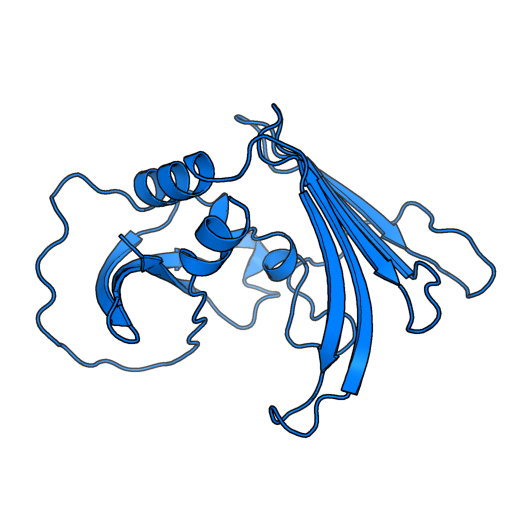 1
ATOM 1388 O O . THR A 1 182 ? 15.019 4.319 8.971 1.00 70.62 182 THR A O 1
ATOM 1391 N N . ALA A 1 183 ? 13.782 2.463 9.104 1.00 77.56 183 ALA A N 1
ATOM 1392 C CA . ALA A 1 183 ? 14.893 1.590 9.500 1.00 77.56 183 ALA A CA 1
ATOM 1393 C C . ALA A 1 183 ? 15.865 1.226 8.353 1.00 77.56 183 ALA A C 1
ATOM 1395 O O . ALA A 1 183 ? 16.839 0.509 8.574 1.00 77.56 183 ALA A O 1
ATOM 1396 N N . TYR A 1 184 ? 15.600 1.672 7.124 1.00 80.62 184 TYR A N 1
ATOM 1397 C CA . TYR A 1 184 ? 16.357 1.311 5.927 1.00 80.62 184 TYR A CA 1
ATOM 1398 C C . TYR A 1 184 ? 16.563 2.526 5.014 1.00 80.62 184 TYR A C 1
ATOM 1400 O O . TYR A 1 184 ? 15.809 3.491 5.069 1.00 80.62 184 TYR A O 1
ATOM 1408 N N . ALA A 1 185 ? 17.593 2.478 4.164 1.00 83.69 185 ALA A N 1
ATOM 1409 C CA . ALA A 1 185 ? 17.930 3.565 3.238 1.00 83.69 185 ALA A CA 1
ATOM 1410 C C . ALA A 1 185 ? 17.461 3.314 1.793 1.00 83.69 185 ALA A C 1
ATOM 1412 O O . ALA A 1 185 ? 17.347 4.259 1.013 1.00 83.69 185 ALA A O 1
ATOM 1413 N N . TRP A 1 186 ? 17.175 2.056 1.446 1.00 86.56 186 TRP A N 1
ATOM 1414 C CA . TRP A 1 186 ? 16.825 1.618 0.093 1.00 86.56 186 TRP A CA 1
ATOM 1415 C C . TRP A 1 186 ? 15.825 0.460 0.148 1.00 86.56 186 TRP A C 1
ATOM 1417 O O . TRP A 1 186 ? 15.795 -0.286 1.126 1.00 86.56 186 TRP A O 1
ATOM 1427 N N . ARG A 1 187 ? 15.037 0.287 -0.916 1.00 89.44 187 ARG A N 1
ATOM 1428 C CA . ARG A 1 187 ? 14.164 -0.873 -1.155 1.00 89.44 187 ARG A CA 1
ATOM 1429 C C . ARG A 1 187 ? 14.571 -1.546 -2.453 1.00 89.44 187 ARG A C 1
ATOM 1431 O O . ARG A 1 187 ? 14.788 -0.854 -3.441 1.00 89.44 187 ARG A O 1
ATOM 1438 N N . ARG A 1 188 ? 14.614 -2.878 -2.466 1.00 92.75 188 ARG A N 1
ATOM 1439 C CA . ARG A 1 188 ? 14.780 -3.669 -3.691 1.00 92.75 188 ARG A CA 1
ATOM 1440 C C . ARG A 1 188 ? 13.479 -4.356 -4.051 1.00 92.75 188 ARG A C 1
ATOM 1442 O O . ARG A 1 188 ? 12.807 -4.903 -3.179 1.00 92.75 188 ARG A O 1
ATOM 1449 N N . ILE A 1 189 ? 13.132 -4.294 -5.328 1.00 92.06 189 ILE A N 1
ATOM 1450 C CA . ILE A 1 189 ? 11.890 -4.824 -5.876 1.00 92.06 189 ILE A CA 1
ATOM 1451 C C . ILE A 1 189 ? 12.242 -5.676 -7.087 1.00 92.06 189 ILE A C 1
ATOM 1453 O O . ILE A 1 189 ? 12.947 -5.220 -7.984 1.00 92.06 189 ILE A O 1
ATOM 1457 N N . TRP A 1 190 ? 11.707 -6.890 -7.119 1.00 93.81 190 TRP A N 1
ATOM 1458 C CA . TRP A 1 190 ? 11.780 -7.786 -8.263 1.00 93.81 190 TRP A CA 1
ATOM 1459 C C . TRP A 1 190 ? 10.479 -7.662 -9.050 1.00 93.81 190 TRP A C 1
ATOM 1461 O O . TRP A 1 190 ? 9.398 -7.923 -8.521 1.00 93.81 190 TRP A O 1
ATOM 1471 N N . ILE A 1 191 ? 10.580 -7.220 -10.299 1.00 91.25 191 ILE A N 1
ATOM 1472 C CA . ILE A 1 191 ? 9.442 -7.040 -11.200 1.00 91.25 191 ILE A CA 1
ATOM 1473 C C . ILE A 1 191 ? 9.553 -8.085 -12.297 1.00 91.25 191 ILE A C 1
ATOM 1475 O O . ILE A 1 191 ? 10.514 -8.071 -13.058 1.00 91.25 191 ILE A O 1
ATOM 1479 N N . ASP A 1 192 ? 8.568 -8.972 -12.365 1.00 90.44 192 ASP A N 1
ATOM 1480 C CA . ASP A 1 192 ? 8.455 -9.950 -13.446 1.00 90.44 192 ASP A CA 1
ATOM 1481 C C . ASP A 1 192 ? 8.306 -9.264 -14.801 1.00 90.44 192 ASP A C 1
ATOM 1483 O O . ASP A 1 192 ? 7.579 -8.268 -14.917 1.00 90.44 192 ASP A O 1
ATOM 1487 N N . GLU A 1 193 ? 8.990 -9.812 -15.800 1.00 81.50 193 GLU A N 1
ATOM 1488 C CA . GLU A 1 193 ? 8.936 -9.322 -17.180 1.00 81.50 193 GLU A CA 1
ATOM 1489 C C . GLU A 1 193 ? 7.571 -9.528 -17.864 1.00 81.50 193 GLU A C 1
ATOM 1491 O O . GLU A 1 193 ? 6.901 -10.570 -17.666 1.00 81.50 193 GLU A O 1
#